Protein AF-A0A2T5C7T9-F1 (afdb_monomer_lite)

Structure (mmCIF, N/CA/C/O backbone):
data_AF-A0A2T5C7T9-F1
#
_entry.id   AF-A0A2T5C7T9-F1
#
loop_
_atom_site.group_PDB
_atom_site.id
_atom_site.type_symbol
_atom_site.label_atom_id
_atom_site.label_alt_id
_atom_site.label_comp_id
_atom_site.label_asym_id
_atom_site.label_entity_id
_atom_site.label_seq_id
_atom_site.pdbx_PDB_ins_code
_atom_site.Cartn_x
_atom_site.Cartn_y
_atom_site.Cartn_z
_atom_site.occupancy
_atom_site.B_iso_or_equiv
_atom_site.auth_seq_id
_atom_site.auth_comp_id
_atom_site.auth_asym_id
_atom_site.auth_atom_id
_atom_site.pdbx_PDB_model_num
ATOM 1 N N . MET A 1 1 ? 21.981 55.635 -30.181 1.00 55.81 1 MET A N 1
ATOM 2 C CA . MET A 1 1 ? 22.473 54.737 -29.112 1.00 55.81 1 MET A CA 1
ATOM 3 C C . MET A 1 1 ? 23.627 53.913 -29.651 1.00 55.81 1 MET A C 1
ATOM 5 O O . MET A 1 1 ? 23.455 53.202 -30.637 1.00 55.81 1 MET A O 1
ATOM 9 N N . SER A 1 2 ? 24.804 54.068 -29.057 1.00 71.62 2 SER A N 1
ATOM 10 C CA . SER A 1 2 ? 26.029 53.376 -29.459 1.00 71.62 2 SER A CA 1
ATOM 11 C C . SER A 1 2 ? 25.912 51.880 -29.158 1.00 71.62 2 SER A C 1
ATOM 13 O O . SER A 1 2 ? 25.463 51.489 -28.082 1.00 71.62 2 SER A O 1
ATOM 15 N N . SER A 1 3 ? 26.304 51.025 -30.098 1.00 79.88 3 SER A N 1
ATOM 16 C CA . SER A 1 3 ? 26.217 49.569 -29.943 1.00 79.88 3 SER A CA 1
ATOM 17 C C . SER A 1 3 ? 27.400 48.895 -30.619 1.00 79.88 3 SER A C 1
ATOM 19 O O . SER A 1 3 ? 27.790 49.328 -31.703 1.00 79.88 3 SER A O 1
ATOM 21 N N . THR A 1 4 ? 27.907 47.812 -30.038 1.00 81.94 4 THR A N 1
ATOM 22 C CA . THR A 1 4 ? 28.945 46.978 -30.655 1.00 81.94 4 THR A CA 1
ATOM 23 C C . THR A 1 4 ? 28.337 45.726 -31.285 1.00 81.94 4 THR A C 1
ATOM 25 O O . THR A 1 4 ? 27.227 45.318 -30.931 1.00 81.94 4 THR A O 1
ATOM 28 N N . ILE A 1 5 ? 29.046 45.102 -32.223 1.00 85.69 5 ILE A N 1
ATOM 29 C CA . ILE A 1 5 ? 28.625 43.839 -32.837 1.00 85.69 5 ILE A CA 1
ATOM 30 C C . ILE A 1 5 ? 29.499 42.712 -32.290 1.00 85.69 5 ILE A C 1
ATOM 32 O O . ILE A 1 5 ? 30.712 42.717 -32.479 1.00 85.69 5 ILE A O 1
ATOM 36 N N . ILE A 1 6 ? 28.869 41.723 -31.654 1.00 82.00 6 ILE A N 1
ATOM 37 C CA . ILE A 1 6 ? 29.531 40.510 -31.166 1.00 82.00 6 ILE A CA 1
ATOM 38 C C . ILE A 1 6 ? 29.085 39.314 -32.005 1.00 82.00 6 ILE A C 1
ATOM 40 O O . ILE A 1 6 ? 27.900 38.972 -32.073 1.00 82.00 6 ILE A O 1
ATOM 44 N N . THR A 1 7 ? 30.049 38.646 -32.632 1.00 78.44 7 THR A N 1
ATOM 45 C CA . THR A 1 7 ? 29.816 37.401 -33.369 1.00 78.44 7 THR A CA 1
ATOM 46 C C . THR A 1 7 ? 29.691 36.234 -32.392 1.00 78.44 7 THR A C 1
ATOM 48 O O . THR A 1 7 ? 30.586 35.983 -31.583 1.00 78.44 7 THR A O 1
ATOM 51 N N . CYS A 1 8 ? 28.582 35.497 -32.458 1.00 77.19 8 CYS A N 1
ATOM 52 C CA . CYS A 1 8 ? 28.388 34.295 -31.657 1.00 77.19 8 CYS A CA 1
ATOM 53 C C . CYS A 1 8 ? 29.411 33.229 -32.067 1.00 77.19 8 CYS A C 1
ATOM 55 O O . CYS A 1 8 ? 29.374 32.736 -33.191 1.00 77.19 8 CYS A O 1
ATOM 57 N N . LYS A 1 9 ? 30.281 32.816 -31.140 1.00 77.19 9 LYS A N 1
ATOM 58 C CA . LYS A 1 9 ? 31.298 31.779 -31.396 1.00 77.19 9 LYS A CA 1
ATOM 59 C C . LYS A 1 9 ? 30.718 30.386 -31.682 1.00 77.19 9 LYS A C 1
ATOM 61 O O . LYS A 1 9 ? 31.457 29.511 -32.107 1.00 77.19 9 LYS A O 1
ATOM 66 N N . PHE A 1 10 ? 29.424 30.173 -31.427 1.00 73.44 10 PHE A N 1
ATOM 67 C CA . PHE A 1 10 ? 28.766 28.880 -31.621 1.00 73.44 10 PHE A CA 1
ATOM 68 C C . PHE A 1 10 ? 28.070 28.754 -32.982 1.00 73.44 10 PHE A C 1
ATOM 70 O O . PHE A 1 10 ? 28.242 27.750 -33.658 1.00 73.44 10 PHE A O 1
ATOM 77 N N . CYS A 1 11 ? 27.292 29.760 -33.398 1.00 75.44 11 CYS A N 1
ATOM 78 C CA . CYS A 1 11 ? 26.531 29.711 -34.655 1.00 75.44 11 CYS A CA 1
ATOM 79 C C . CYS A 1 11 ? 26.942 30.776 -35.684 1.00 75.44 11 CYS A C 1
ATOM 81 O O . CYS A 1 11 ? 26.295 30.910 -36.717 1.00 75.44 11 CYS A O 1
ATOM 83 N N . GLY A 1 12 ? 27.951 31.601 -35.388 1.00 77.44 12 GLY A N 1
ATOM 84 C CA . GLY A 1 12 ? 28.443 32.651 -36.285 1.00 77.44 12 GLY A CA 1
ATOM 85 C C . GLY A 1 12 ? 27.524 33.869 -36.440 1.00 77.44 12 GLY A C 1
ATOM 86 O O . GLY A 1 12 ? 27.902 34.841 -37.088 1.00 77.44 12 GLY A O 1
ATOM 87 N N . THR A 1 13 ? 26.332 33.870 -35.831 1.00 87.38 13 THR A N 1
ATOM 88 C CA . THR A 1 13 ? 25.392 34.998 -35.931 1.00 87.38 13 THR A CA 1
ATOM 89 C C . THR A 1 13 ? 25.978 36.255 -35.283 1.00 87.38 13 THR A C 1
ATOM 91 O O . THR A 1 13 ? 26.428 36.217 -34.135 1.00 87.38 13 THR A O 1
ATOM 94 N N . LYS A 1 14 ? 25.946 37.386 -35.995 1.00 87.69 14 LYS A N 1
ATOM 95 C CA . LYS A 1 14 ? 26.366 38.703 -35.494 1.00 87.69 14 LYS A CA 1
ATOM 96 C C . LYS A 1 14 ? 25.231 39.338 -34.688 1.00 87.69 14 LYS A C 1
ATOM 98 O O . LYS A 1 14 ? 24.149 39.555 -35.220 1.00 87.69 14 LYS A O 1
ATOM 103 N N . ASN A 1 15 ? 25.468 39.633 -33.413 1.00 83.88 15 ASN A N 1
ATOM 104 C CA . ASN A 1 15 ? 24.472 40.219 -32.513 1.00 83.88 15 ASN A CA 1
ATOM 105 C C . ASN A 1 15 ? 24.892 41.646 -32.163 1.00 83.88 15 ASN A C 1
ATOM 107 O O . ASN A 1 15 ? 26.019 41.869 -31.720 1.00 83.88 15 ASN A O 1
ATOM 111 N N . ARG A 1 16 ? 23.991 42.611 -32.352 1.00 86.06 16 ARG A N 1
ATOM 112 C CA . ARG A 1 16 ? 24.218 44.005 -31.965 1.00 86.06 16 ARG A CA 1
ATOM 113 C C . ARG A 1 16 ? 23.840 44.180 -30.495 1.00 86.06 16 ARG A C 1
ATOM 115 O O . ARG A 1 16 ? 22.699 43.919 -30.124 1.00 86.06 16 ARG A O 1
ATOM 122 N N . ILE A 1 17 ? 24.787 44.614 -29.669 1.00 78.75 17 ILE A N 1
ATOM 123 C CA . ILE A 1 17 ? 24.594 44.815 -28.230 1.00 78.75 17 ILE A CA 1
ATOM 124 C C . ILE A 1 17 ? 24.802 46.301 -27.907 1.00 78.75 17 ILE A C 1
ATOM 126 O O . ILE A 1 17 ? 25.848 46.848 -28.270 1.00 78.75 17 ILE A O 1
ATOM 130 N N . PRO A 1 18 ? 23.835 46.968 -27.253 1.00 79.12 18 PRO A N 1
ATOM 131 C CA . PRO A 1 18 ? 24.015 48.325 -26.731 1.00 79.12 18 PRO A CA 1
ATOM 132 C C . PRO A 1 18 ? 25.244 48.419 -25.812 1.00 79.12 18 PRO A C 1
ATOM 134 O O . PRO A 1 18 ? 25.491 47.491 -25.039 1.00 79.12 18 PRO A O 1
ATOM 137 N N . LEU A 1 19 ? 26.035 49.499 -25.902 1.00 73.19 19 LEU A N 1
ATOM 138 C CA . LEU A 1 19 ? 27.283 49.623 -25.124 1.00 73.19 19 LEU A CA 1
ATOM 139 C C . LEU A 1 19 ? 27.044 49.531 -23.603 1.00 73.19 19 LEU A C 1
ATOM 141 O O . LEU A 1 19 ? 27.857 48.943 -22.898 1.00 73.19 19 LEU A O 1
ATOM 145 N N . ASP A 1 20 ? 25.905 50.025 -23.114 1.00 70.38 20 ASP A N 1
ATOM 146 C CA . ASP A 1 20 ? 25.460 49.971 -21.710 1.00 70.38 20 ASP A CA 1
ATOM 147 C C . ASP A 1 20 ? 25.125 48.551 -21.217 1.00 70.38 20 ASP A C 1
ATOM 149 O O . ASP A 1 20 ? 25.023 48.306 -20.014 1.00 70.38 20 ASP A O 1
ATOM 153 N N . ARG A 1 21 ? 24.988 47.589 -22.139 1.00 62.34 21 ARG A N 1
ATOM 154 C CA . ARG A 1 21 ? 24.735 46.173 -21.835 1.00 62.34 21 ARG A CA 1
ATOM 155 C C . ARG A 1 21 ? 25.957 45.278 -22.041 1.00 62.34 21 ARG A C 1
ATOM 157 O O . ARG A 1 21 ? 25.855 44.062 -21.868 1.00 62.34 21 ARG A O 1
ATOM 164 N N . ILE A 1 22 ? 27.116 45.842 -22.385 1.00 57.16 22 ILE A N 1
ATOM 165 C CA . ILE A 1 22 ? 28.372 45.088 -22.485 1.00 57.16 22 ILE A CA 1
ATOM 166 C C . ILE A 1 22 ? 28.791 44.627 -21.083 1.00 57.16 22 ILE A C 1
ATOM 168 O O . ILE A 1 22 ? 28.881 45.420 -20.155 1.00 57.16 22 ILE A O 1
ATOM 172 N N . GLY A 1 23 ? 29.010 43.318 -20.925 1.00 56.03 23 GLY A N 1
ATOM 173 C CA . GLY A 1 23 ? 29.298 42.683 -19.629 1.00 56.03 23 GLY A CA 1
ATOM 174 C C . GLY A 1 23 ? 28.060 42.139 -18.906 1.00 56.03 23 GLY A C 1
ATOM 175 O O . GLY A 1 23 ? 28.195 41.280 -18.037 1.00 56.03 23 GLY A O 1
ATOM 176 N N . GLN A 1 24 ? 26.853 42.539 -19.317 1.00 62.56 24 GLN A N 1
ATOM 177 C CA . GLN A 1 24 ? 25.608 41.915 -18.865 1.00 62.56 24 GLN A CA 1
ATOM 178 C C . GLN A 1 24 ? 25.343 40.613 -19.647 1.00 62.56 24 GLN A C 1
ATOM 180 O O . GLN A 1 24 ? 25.877 40.406 -20.743 1.00 62.56 24 GLN A O 1
ATOM 185 N N . ARG A 1 25 ? 24.522 39.711 -19.081 1.00 65.12 25 ARG A N 1
ATOM 186 C CA . ARG A 1 25 ? 24.194 38.383 -19.650 1.00 65.12 25 ARG A CA 1
ATOM 187 C C . ARG A 1 25 ? 23.403 38.507 -20.961 1.00 65.12 25 ARG A C 1
ATOM 189 O O . ARG A 1 25 ? 22.183 38.354 -20.984 1.00 65.12 25 ARG A O 1
ATOM 196 N N . ALA A 1 26 ? 24.096 38.736 -22.071 1.00 71.69 26 ALA A N 1
ATOM 197 C CA . ALA A 1 26 ? 23.494 38.776 -23.398 1.00 71.69 26 ALA A CA 1
ATOM 198 C C . ALA A 1 26 ? 23.486 37.382 -24.040 1.00 71.69 26 ALA A C 1
ATOM 200 O O . ALA A 1 26 ? 24.480 36.651 -23.988 1.00 71.69 26 ALA A O 1
ATOM 201 N N . LYS A 1 27 ? 22.360 37.017 -24.661 1.00 78.56 27 LYS A N 1
ATOM 202 C CA . LYS A 1 27 ? 22.191 35.784 -25.442 1.00 78.56 27 LYS A CA 1
ATOM 203 C C . LYS A 1 27 ? 22.157 36.105 -26.930 1.00 78.56 27 LYS A C 1
ATOM 205 O O . LYS A 1 27 ? 21.676 37.160 -27.331 1.00 78.56 27 LYS A O 1
ATOM 210 N N . CYS A 1 28 ? 22.627 35.172 -27.745 1.00 79.19 28 CYS A N 1
ATOM 211 C CA . CYS A 1 28 ? 22.470 35.230 -29.185 1.00 79.19 28 CYS A CA 1
ATOM 212 C C . CYS A 1 28 ? 20.985 35.117 -29.543 1.00 79.19 28 CYS A C 1
ATOM 214 O O . CYS A 1 28 ? 20.326 34.170 -29.116 1.00 79.19 28 CYS A O 1
ATOM 216 N N . GLY A 1 29 ? 20.478 36.045 -30.356 1.00 78.12 29 GLY A N 1
ATOM 217 C CA . GLY A 1 29 ? 19.071 36.055 -30.769 1.00 78.12 29 GLY A CA 1
ATOM 218 C C . GLY A 1 29 ? 18.669 34.873 -31.657 1.00 78.12 29 GLY A C 1
ATOM 219 O O . GLY A 1 29 ? 17.491 34.559 -31.741 1.00 78.12 29 GLY A O 1
ATOM 220 N N . SER A 1 30 ? 19.638 34.200 -32.288 1.00 78.06 30 SER A N 1
ATOM 221 C CA . SER A 1 30 ? 19.392 33.047 -33.163 1.00 78.06 30 SER A CA 1
ATOM 222 C C . SER A 1 30 ? 19.424 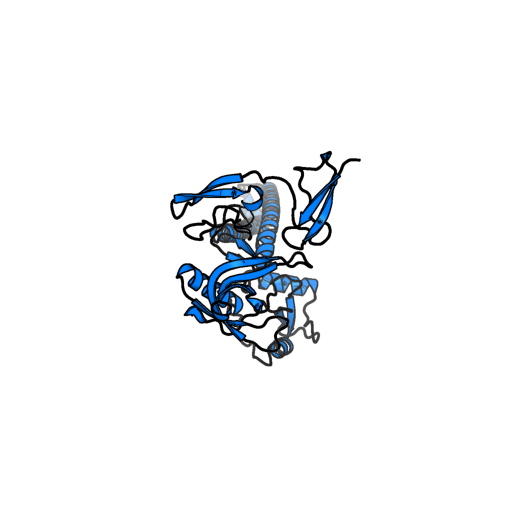31.718 -32.399 1.00 78.06 30 SER A C 1
ATOM 224 O O . SER A 1 30 ? 18.435 30.995 -32.368 1.00 78.06 30 SER A O 1
ATOM 226 N N . CYS A 1 31 ? 20.535 31.396 -31.725 1.00 75.44 31 CYS A N 1
ATOM 227 C CA . CYS A 1 31 ? 20.701 30.092 -31.063 1.00 75.44 31 CYS A CA 1
ATOM 228 C C . CYS A 1 31 ? 20.498 30.118 -29.538 1.00 75.44 31 CYS A C 1
ATOM 230 O O . CYS A 1 31 ? 20.570 29.076 -28.892 1.00 75.44 31 CYS A O 1
ATOM 232 N N . GLY A 1 32 ? 20.311 31.295 -28.936 1.00 71.88 32 GLY A N 1
ATOM 233 C CA . GLY A 1 32 ? 20.131 31.456 -27.489 1.00 71.88 32 GLY A CA 1
ATOM 234 C C . GLY A 1 32 ? 21.408 31.349 -26.641 1.00 71.88 32 GLY A C 1
ATOM 235 O O . GLY A 1 32 ? 21.332 31.522 -25.422 1.00 71.88 32 GLY A O 1
ATOM 236 N N . GLN A 1 33 ? 22.576 31.097 -27.244 1.00 73.88 33 GLN A N 1
ATOM 237 C CA . GLN A 1 33 ? 23.854 30.938 -26.533 1.00 73.88 33 GLN A CA 1
ATOM 238 C C . GLN A 1 33 ? 24.382 32.270 -25.975 1.00 73.88 33 GLN A C 1
ATOM 240 O O . GLN A 1 33 ? 24.283 33.296 -26.640 1.00 73.88 33 GLN A O 1
ATOM 245 N N . PHE A 1 34 ? 24.979 32.271 -24.779 1.00 73.94 34 PHE A N 1
ATOM 246 C CA . PHE A 1 34 ? 25.543 33.488 -24.174 1.00 73.94 34 PHE A CA 1
ATOM 247 C C . PHE A 1 34 ? 26.768 34.019 -24.932 1.00 73.94 34 PHE A C 1
ATOM 249 O O . PHE A 1 34 ? 27.617 33.240 -25.366 1.00 73.94 34 PHE A O 1
ATOM 256 N N . ILE A 1 35 ? 26.851 35.346 -25.075 1.00 75.12 35 ILE A N 1
ATOM 257 C CA . ILE A 1 35 ? 27.873 36.035 -25.883 1.00 75.12 35 ILE A CA 1
ATOM 258 C C . ILE A 1 35 ? 28.664 37.128 -25.127 1.00 75.12 35 ILE A C 1
ATOM 260 O O . ILE A 1 35 ? 29.633 37.630 -25.690 1.00 75.12 35 ILE A O 1
ATOM 264 N N . SER A 1 36 ? 28.330 37.464 -23.868 1.00 65.75 36 SER A N 1
ATOM 265 C CA . SER A 1 36 ? 29.117 38.385 -23.010 1.00 65.75 36 SER A CA 1
ATOM 266 C C . SER A 1 36 ? 28.900 38.183 -21.491 1.00 65.75 36 SER A C 1
ATOM 268 O O . SER A 1 36 ? 27.812 37.765 -21.088 1.00 65.75 36 SER A O 1
ATOM 270 N N . GLY A 1 37 ? 29.922 38.527 -20.677 1.00 57.72 37 GLY A N 1
ATOM 271 C CA . GLY A 1 37 ? 29.955 38.510 -19.193 1.00 57.72 37 GLY A CA 1
ATOM 272 C C . GLY A 1 37 ? 30.736 37.326 -18.576 1.00 57.72 37 GLY A C 1
ATOM 273 O O . GLY A 1 37 ? 30.519 36.186 -18.985 1.00 57.72 37 GLY A O 1
ATOM 274 N N . GLU A 1 38 ? 31.633 37.567 -17.603 1.00 52.09 38 GLU A N 1
ATOM 275 C CA . GLU A 1 38 ? 32.288 36.495 -16.818 1.00 52.09 38 GLU A CA 1
ATOM 276 C C . GLU A 1 38 ? 31.359 35.968 -15.712 1.00 52.09 38 GLU A C 1
ATOM 278 O O . GLU A 1 38 ? 30.688 36.730 -15.018 1.00 52.09 38 GLU A O 1
ATOM 283 N N . MET A 1 39 ? 31.309 34.643 -15.547 1.00 49.75 39 MET A N 1
ATOM 284 C CA . MET A 1 39 ? 30.492 33.990 -14.519 1.00 49.75 39 MET A CA 1
ATOM 285 C C . MET A 1 39 ? 31.261 33.929 -13.191 1.00 49.75 39 MET A C 1
ATOM 287 O O . MET A 1 39 ? 32.373 33.393 -13.180 1.00 49.75 39 MET A O 1
ATOM 291 N N . PRO A 1 40 ? 30.685 34.371 -12.057 1.00 54.03 40 PRO A N 1
ATOM 292 C CA . PRO A 1 40 ? 31.304 34.162 -10.752 1.00 54.03 40 PRO A CA 1
ATOM 293 C C . PRO A 1 40 ? 31.513 32.660 -10.504 1.00 54.03 40 PRO A C 1
ATOM 295 O O . PRO A 1 40 ? 30.647 31.840 -10.814 1.00 54.03 40 PRO A O 1
ATOM 298 N N . SER A 1 41 ? 32.676 32.288 -9.965 1.00 64.06 41 SER A N 1
ATOM 299 C CA . SER A 1 41 ? 33.081 30.892 -9.744 1.00 64.06 41 SER A CA 1
ATOM 300 C C . SER A 1 41 ? 33.623 30.690 -8.334 1.00 64.06 41 SER A C 1
ATOM 302 O O . SER A 1 41 ? 34.307 31.571 -7.822 1.00 64.06 41 SER A O 1
ATOM 304 N N . THR A 1 42 ? 33.394 29.517 -7.747 1.00 68.38 42 THR A N 1
ATOM 305 C CA . THR A 1 42 ? 33.948 29.116 -6.444 1.00 68.38 42 THR A CA 1
ATOM 306 C C . THR A 1 42 ? 34.900 27.927 -6.593 1.00 68.38 42 THR A C 1
ATOM 308 O O . THR A 1 42 ? 34.843 27.208 -7.591 1.00 68.38 42 THR A O 1
ATOM 311 N N . ILE A 1 43 ? 35.791 27.710 -5.625 1.00 76.31 43 ILE A N 1
ATOM 312 C CA . ILE A 1 43 ? 36.693 26.549 -5.600 1.00 76.31 43 ILE A CA 1
ATOM 313 C C . ILE A 1 43 ? 36.127 25.513 -4.629 1.00 76.31 43 ILE A C 1
ATOM 315 O O . ILE A 1 43 ? 35.969 25.792 -3.444 1.00 76.31 43 ILE A O 1
ATOM 319 N N . ILE A 1 44 ? 35.856 24.305 -5.125 1.00 68.31 44 ILE A N 1
ATOM 320 C CA . ILE A 1 44 ? 35.345 23.185 -4.329 1.00 68.31 44 ILE A CA 1
ATOM 321 C C . ILE A 1 44 ? 36.345 22.028 -4.371 1.00 68.31 44 ILE A C 1
ATOM 323 O O . ILE A 1 44 ? 36.752 21.566 -5.440 1.00 68.31 44 ILE A O 1
ATOM 327 N N . THR A 1 45 ? 36.735 21.541 -3.195 1.00 68.38 45 THR A N 1
ATOM 328 C CA . THR A 1 45 ? 37.606 20.370 -3.045 1.00 68.38 45 THR A CA 1
ATOM 329 C C . THR A 1 45 ? 36.801 19.083 -3.233 1.00 68.38 45 THR A C 1
ATOM 331 O O . THR A 1 45 ? 35.774 18.881 -2.584 1.00 68.38 45 THR A O 1
ATOM 334 N N . CYS A 1 46 ? 37.259 18.197 -4.118 1.00 66.25 46 CYS A N 1
ATOM 335 C CA . CYS A 1 46 ? 36.648 16.889 -4.328 1.00 66.25 46 CYS A CA 1
ATOM 336 C C . CYS A 1 46 ? 36.783 16.034 -3.062 1.00 66.25 46 CYS A C 1
ATOM 338 O O . CYS A 1 46 ? 37.897 15.734 -2.639 1.00 66.25 46 CYS A O 1
ATOM 340 N N . LYS A 1 47 ? 35.659 15.587 -2.491 1.00 71.06 47 LYS A N 1
ATOM 341 C CA . LYS A 1 47 ? 35.655 14.741 -1.284 1.00 71.06 47 LYS A CA 1
ATOM 342 C C . LYS A 1 47 ? 36.188 13.320 -1.509 1.00 71.06 47 LYS A C 1
ATOM 344 O O . LYS A 1 47 ? 36.444 12.626 -0.538 1.00 71.06 47 LYS A O 1
ATOM 349 N N . PHE A 1 48 ? 36.341 12.897 -2.763 1.00 62.88 48 PHE A N 1
ATOM 350 C CA . PHE A 1 48 ? 36.790 11.547 -3.112 1.00 62.88 48 PHE A CA 1
ATOM 351 C C . PHE A 1 48 ? 38.293 11.471 -3.397 1.00 62.88 48 PHE A C 1
ATOM 353 O O . PHE A 1 48 ? 38.931 10.506 -3.006 1.00 62.88 48 PHE A O 1
ATOM 360 N N . CYS A 1 49 ? 38.865 12.477 -4.069 1.00 71.75 49 CYS A N 1
ATOM 361 C CA . CYS A 1 49 ? 40.276 12.460 -4.487 1.00 71.75 49 CYS A CA 1
ATOM 362 C C . CYS A 1 49 ? 41.081 13.697 -4.052 1.00 71.75 49 CYS A C 1
ATOM 364 O O . CYS A 1 49 ? 42.236 13.840 -4.435 1.00 71.75 49 CYS A O 1
ATOM 366 N N . GLY A 1 50 ? 40.478 14.641 -3.321 1.00 71.50 50 GLY A N 1
ATOM 367 C CA . GLY A 1 50 ? 41.155 15.840 -2.808 1.00 71.50 50 GLY A CA 1
ATOM 368 C C . GLY A 1 50 ? 41.431 16.947 -3.836 1.00 71.50 50 GLY A C 1
ATOM 369 O O . GLY A 1 50 ? 41.833 18.046 -3.459 1.00 71.50 50 GLY A O 1
ATOM 370 N N . THR A 1 51 ? 41.186 16.722 -5.131 1.00 81.12 51 THR A N 1
ATOM 371 C CA . THR A 1 51 ? 41.440 17.728 -6.177 1.00 81.12 51 THR A CA 1
ATOM 372 C C . THR A 1 51 ? 40.559 18.970 -5.996 1.00 81.12 51 THR A C 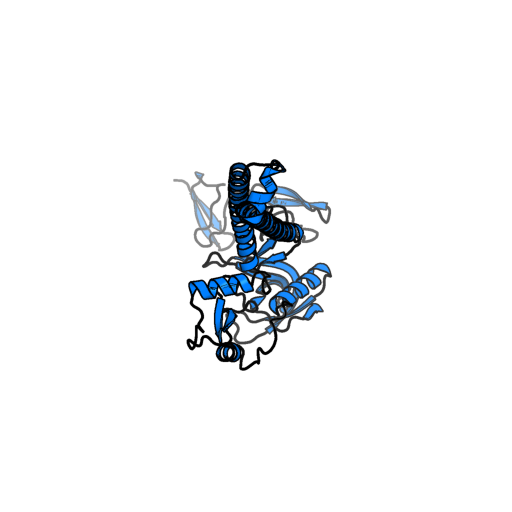1
ATOM 374 O O . THR A 1 51 ? 39.331 18.867 -5.918 1.00 81.12 51 THR A O 1
ATOM 377 N N . LYS A 1 52 ? 41.159 20.164 -5.994 1.00 76.88 52 LYS A N 1
ATOM 378 C CA . LYS A 1 52 ? 40.444 21.452 -5.967 1.00 76.88 52 LYS A CA 1
ATOM 379 C C . LYS A 1 52 ? 39.938 21.806 -7.368 1.00 76.88 52 LYS A C 1
ATOM 381 O O . LYS A 1 52 ? 40.721 21.856 -8.308 1.00 76.88 52 LYS A O 1
ATOM 386 N N . ASN A 1 53 ? 38.638 22.044 -7.518 1.00 72.38 53 ASN A N 1
ATOM 387 C CA . ASN A 1 53 ? 37.999 22.323 -8.806 1.00 72.38 53 ASN A CA 1
ATOM 388 C C . ASN A 1 53 ? 37.313 23.694 -8.768 1.00 72.38 53 ASN A C 1
ATOM 390 O O . ASN A 1 53 ? 36.518 23.961 -7.869 1.00 72.38 53 ASN A O 1
ATOM 394 N N . ARG A 1 54 ? 37.603 24.560 -9.747 1.00 75.44 54 ARG A N 1
ATOM 395 C CA . ARG A 1 54 ? 36.944 25.866 -9.905 1.00 75.44 54 ARG A CA 1
ATOM 396 C C . ARG A 1 54 ? 35.647 25.686 -10.700 1.00 75.44 54 ARG A C 1
ATOM 398 O O . ARG A 1 54 ? 35.686 25.278 -11.857 1.00 75.44 54 ARG A O 1
ATOM 405 N N . ILE A 1 55 ? 34.506 25.976 -10.081 1.00 66.12 55 ILE A N 1
ATOM 406 C CA . ILE A 1 55 ? 33.168 25.717 -10.629 1.00 66.12 55 ILE A CA 1
ATOM 407 C C . ILE A 1 55 ? 32.385 27.038 -10.711 1.00 66.12 55 ILE A C 1
ATOM 409 O O . ILE A 1 55 ? 32.266 27.726 -9.695 1.00 66.12 55 ILE A O 1
ATOM 413 N N . PRO A 1 56 ? 31.839 27.410 -11.887 1.00 63.41 56 PRO A N 1
ATOM 414 C CA . PRO A 1 56 ? 30.910 28.537 -12.017 1.00 63.41 56 PRO A CA 1
ATOM 415 C C . PRO A 1 56 ? 29.696 28.368 -11.093 1.00 63.41 56 PRO A C 1
ATOM 417 O O . PRO A 1 56 ? 29.145 27.269 -11.011 1.00 63.41 56 PRO A O 1
ATOM 420 N N . LEU A 1 57 ? 29.263 29.430 -10.405 1.00 55.34 57 LEU A N 1
ATOM 421 C CA . LEU A 1 57 ? 28.191 29.362 -9.400 1.00 55.34 57 LEU A CA 1
ATOM 422 C C . LEU A 1 57 ? 26.888 28.771 -9.966 1.00 55.34 57 LEU A C 1
ATOM 424 O O . LEU A 1 57 ? 26.202 28.014 -9.282 1.00 55.34 57 LEU A O 1
ATOM 428 N N . ASP A 1 58 ? 26.571 29.042 -11.234 1.00 54.75 58 ASP A N 1
ATOM 429 C CA . ASP A 1 58 ? 25.381 28.514 -11.909 1.00 54.75 58 ASP A CA 1
ATOM 430 C C . ASP A 1 58 ? 25.462 27.009 -12.219 1.00 54.75 58 ASP A C 1
ATOM 432 O O . ASP A 1 58 ? 24.431 26.372 -12.446 1.00 54.75 58 ASP A O 1
ATOM 436 N N . ARG A 1 59 ? 26.665 26.420 -12.186 1.00 53.22 59 ARG A N 1
ATOM 437 C CA . ARG A 1 59 ? 26.914 24.993 -12.437 1.00 53.22 59 ARG A CA 1
ATOM 438 C C . ARG A 1 59 ? 27.040 24.137 -11.187 1.00 53.22 59 ARG A C 1
ATOM 440 O O . ARG A 1 59 ? 27.074 22.915 -11.328 1.00 53.22 59 ARG A O 1
ATOM 447 N N . ILE A 1 60 ? 27.045 24.736 -9.997 1.00 51.84 60 ILE A N 1
ATOM 448 C CA . ILE A 1 60 ? 27.096 23.990 -8.731 1.00 51.84 60 ILE A CA 1
ATOM 449 C C . ILE A 1 60 ? 25.949 22.966 -8.682 1.00 51.84 60 ILE A C 1
ATOM 451 O O . ILE A 1 60 ? 26.182 21.778 -8.512 1.00 51.84 60 ILE A O 1
ATOM 455 N N . ASN A 1 61 ? 24.724 23.374 -9.017 1.00 47.88 61 ASN A N 1
ATOM 456 C CA . ASN A 1 61 ? 23.558 22.478 -9.018 1.00 47.88 61 ASN A CA 1
ATOM 457 C C . ASN A 1 61 ? 23.324 21.745 -10.356 1.00 47.88 61 ASN A C 1
ATOM 459 O O . ASN A 1 61 ? 22.347 21.016 -10.506 1.00 47.88 61 ASN A O 1
ATOM 463 N N . GLN A 1 62 ? 24.212 21.917 -11.343 1.00 51.88 62 GLN A N 1
ATOM 464 C CA . GLN A 1 62 ? 24.085 21.323 -12.683 1.00 51.88 62 GLN A CA 1
ATOM 465 C C . GLN A 1 62 ? 25.028 20.131 -12.895 1.00 51.88 62 GLN A C 1
ATOM 467 O O . GLN A 1 62 ? 25.409 19.831 -14.026 1.00 51.88 62 GLN A O 1
ATOM 472 N N . ARG A 1 63 ? 25.371 19.414 -11.815 1.00 55.56 63 ARG A N 1
ATOM 473 C CA . ARG A 1 63 ? 26.211 18.207 -11.856 1.00 55.56 63 ARG A CA 1
ATOM 474 C C . ARG A 1 63 ? 27.638 18.489 -12.356 1.00 55.56 63 ARG A C 1
ATOM 476 O O . ARG A 1 63 ? 28.114 17.855 -13.300 1.00 55.56 63 ARG A O 1
ATOM 483 N N . ALA A 1 64 ? 28.340 19.427 -11.723 1.00 61.84 64 ALA A N 1
ATOM 484 C CA . ALA A 1 64 ? 29.765 19.642 -11.979 1.00 61.84 64 ALA A CA 1
ATOM 485 C C . ALA A 1 64 ? 30.574 18.373 -11.646 1.00 61.84 64 ALA A C 1
ATOM 487 O O . ALA A 1 64 ? 30.321 17.737 -10.628 1.00 61.84 64 ALA A O 1
ATOM 488 N N . LYS A 1 65 ? 31.527 17.981 -12.499 1.00 66.81 65 LYS A N 1
ATOM 489 C CA . LYS A 1 65 ? 32.396 16.806 -12.301 1.00 66.81 65 LYS A CA 1
ATOM 490 C C . LYS A 1 65 ? 33.804 17.228 -11.915 1.00 66.81 65 LYS A C 1
ATOM 492 O O . LYS A 1 65 ? 34.279 18.277 -12.337 1.00 66.81 65 LYS A O 1
ATOM 497 N N . CYS A 1 66 ? 34.476 16.377 -11.156 1.00 74.25 66 CYS A N 1
ATOM 498 C CA . CYS A 1 66 ? 35.887 16.490 -10.863 1.00 74.25 66 CYS A CA 1
ATOM 499 C C . CYS A 1 66 ? 36.677 16.265 -12.142 1.00 74.25 66 CYS A C 1
ATOM 501 O O . CYS A 1 66 ? 36.534 15.220 -12.773 1.00 74.25 66 CYS A O 1
ATOM 503 N N . GLY A 1 67 ? 37.531 17.222 -12.502 1.00 68.31 67 GLY A N 1
ATOM 504 C CA . GLY A 1 67 ? 38.381 17.105 -13.686 1.00 68.31 67 GLY A CA 1
ATOM 505 C C . GLY A 1 67 ? 39.412 15.977 -13.592 1.00 68.31 67 GLY A C 1
ATOM 506 O O . GLY A 1 67 ? 39.921 15.548 -14.617 1.00 68.31 67 GLY A O 1
ATOM 507 N N . SER A 1 68 ? 39.699 15.483 -12.382 1.00 69.50 68 SER A N 1
ATOM 508 C CA . SER A 1 68 ? 40.661 14.400 -12.157 1.00 69.50 68 SER A CA 1
ATOM 509 C C . SER A 1 68 ? 39.985 13.027 -12.097 1.00 69.50 68 SER A C 1
ATOM 511 O O . SER A 1 68 ? 40.228 12.190 -12.956 1.00 69.50 68 SER A O 1
ATOM 513 N N . CYS A 1 69 ? 39.099 12.790 -11.125 1.00 61.06 69 CYS A N 1
ATOM 514 C CA . CYS A 1 69 ? 38.473 11.471 -10.945 1.00 61.06 69 CYS A CA 1
ATOM 515 C C . CYS A 1 69 ? 37.114 11.310 -11.648 1.00 61.06 69 CYS A C 1
ATOM 517 O O . CYS A 1 69 ? 36.492 10.257 -11.552 1.00 61.06 69 CYS A O 1
ATOM 519 N N . GLY A 1 70 ? 36.593 12.353 -12.302 1.00 56.53 70 GLY A N 1
ATOM 520 C CA . GLY A 1 70 ? 35.299 12.321 -12.998 1.00 56.53 70 GLY A CA 1
ATOM 521 C C . GLY A 1 70 ? 34.060 12.334 -12.090 1.00 56.53 70 GLY A C 1
ATOM 522 O O . GLY A 1 70 ? 32.941 12.478 -12.589 1.00 56.53 70 GLY A O 1
ATOM 523 N N . GLN A 1 71 ? 34.245 12.230 -10.772 1.00 61.12 71 GLN A N 1
ATOM 524 C CA . GLN A 1 71 ? 33.180 12.174 -9.770 1.00 61.12 71 GLN A CA 1
ATOM 525 C C . GLN A 1 71 ? 32.493 13.530 -9.578 1.00 61.12 71 GLN A C 1
ATOM 527 O O . GLN A 1 71 ? 33.138 14.570 -9.654 1.00 61.12 71 GLN A O 1
A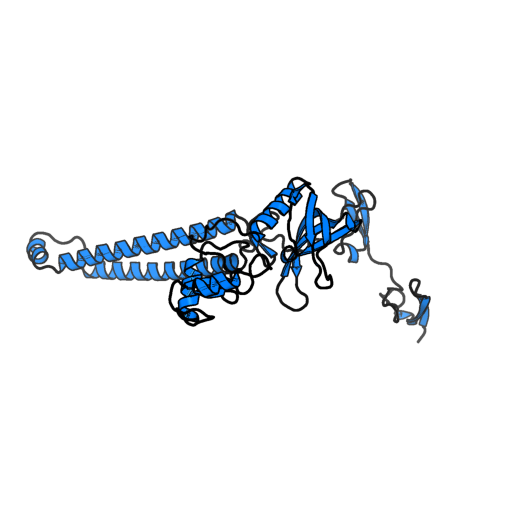TOM 532 N N . PHE A 1 72 ? 31.186 13.557 -9.313 1.00 62.09 72 PHE A N 1
ATOM 533 C CA . PHE A 1 72 ? 30.460 14.821 -9.170 1.00 62.09 72 PHE A CA 1
ATOM 534 C C . PHE A 1 72 ? 30.888 15.620 -7.930 1.00 62.09 72 PHE A C 1
ATOM 536 O O . PHE A 1 72 ? 30.968 15.101 -6.818 1.00 62.09 72 PHE A O 1
ATOM 543 N N . ILE A 1 73 ? 31.125 16.912 -8.137 1.00 60.41 73 ILE A N 1
ATOM 544 C CA . ILE A 1 73 ? 31.489 17.895 -7.126 1.00 60.41 73 ILE A CA 1
ATOM 545 C C . ILE A 1 73 ? 30.231 18.697 -6.800 1.00 60.41 73 ILE A C 1
ATOM 547 O O . ILE A 1 73 ? 29.927 19.688 -7.450 1.00 60.41 73 ILE A O 1
ATOM 551 N N . SER A 1 74 ? 29.499 18.186 -5.809 1.00 48.94 74 SER A N 1
ATOM 552 C CA . SER A 1 74 ? 28.422 18.827 -5.039 1.00 48.94 74 SER A CA 1
ATOM 553 C C . SER A 1 74 ? 27.306 19.532 -5.825 1.00 48.94 74 SER A C 1
ATOM 555 O O . SER A 1 74 ? 27.471 20.671 -6.238 1.00 48.94 74 SER A O 1
ATOM 557 N N . GLY A 1 75 ? 26.124 18.902 -5.888 1.00 36.47 75 GLY A N 1
ATOM 558 C CA . GLY A 1 75 ? 24.875 19.543 -6.318 1.00 36.47 75 GLY A CA 1
ATOM 559 C C . GLY A 1 75 ? 23.693 18.575 -6.428 1.00 36.47 75 GLY A C 1
ATOM 560 O O . GLY A 1 75 ? 23.284 18.246 -7.535 1.00 36.47 75 GLY A O 1
ATOM 561 N N . THR A 1 76 ? 23.208 18.096 -5.275 1.00 32.41 76 THR A N 1
ATOM 562 C CA . THR A 1 76 ? 21.924 17.403 -5.009 1.00 32.41 76 THR A CA 1
ATOM 563 C C . THR A 1 76 ? 21.516 16.227 -5.909 1.00 32.41 76 THR A C 1
ATOM 565 O O . THR A 1 76 ? 21.134 16.379 -7.072 1.00 32.41 76 THR A O 1
ATOM 568 N N . ALA A 1 77 ? 21.482 15.041 -5.297 1.00 34.59 77 ALA A N 1
ATOM 569 C CA . ALA A 1 77 ? 20.626 13.939 -5.705 1.00 34.59 77 ALA A CA 1
ATOM 570 C C . ALA A 1 77 ? 19.184 14.450 -5.876 1.00 34.59 77 ALA A C 1
ATOM 572 O O . ALA A 1 77 ? 18.556 14.956 -4.951 1.00 34.59 77 ALA A O 1
ATOM 573 N N . GLY A 1 78 ? 18.690 14.409 -7.109 1.00 36.94 78 GLY A N 1
ATOM 574 C CA . GLY A 1 78 ? 17.353 14.867 -7.464 1.00 36.94 78 GLY A CA 1
ATOM 575 C C . GLY A 1 78 ? 16.379 13.702 -7.573 1.00 36.94 78 GLY A C 1
ATOM 576 O O . GLY A 1 78 ? 15.957 13.386 -8.681 1.00 36.94 78 GLY A O 1
ATOM 577 N N . SER A 1 79 ? 16.045 13.080 -6.445 1.00 42.88 79 SER A N 1
ATOM 578 C CA . SER A 1 79 ? 14.785 12.363 -6.197 1.00 42.88 79 SER A CA 1
ATOM 579 C C . SER A 1 79 ? 14.656 12.240 -4.681 1.00 42.88 79 SER A C 1
ATOM 581 O O . SER A 1 79 ? 15.502 11.598 -4.084 1.00 42.88 79 SER A O 1
ATOM 583 N N . SER A 1 80 ? 13.688 12.937 -4.077 1.00 51.28 80 SER A N 1
ATOM 584 C CA . SER A 1 80 ? 13.471 13.105 -2.628 1.00 51.28 80 SER A CA 1
ATOM 585 C C . SER A 1 80 ? 14.119 12.041 -1.728 1.00 51.28 80 SER A C 1
ATOM 587 O O . SER A 1 80 ? 13.468 11.065 -1.357 1.00 51.28 80 SER A O 1
ATOM 589 N N . ASP A 1 81 ? 15.354 12.289 -1.291 1.00 65.12 81 ASP A N 1
ATOM 590 C CA . ASP A 1 81 ? 16.012 11.519 -0.233 1.00 65.12 81 ASP A CA 1
ATOM 591 C C . ASP A 1 81 ? 15.373 11.837 1.132 1.00 65.12 81 ASP A C 1
ATOM 593 O O . ASP A 1 81 ? 16.075 11.861 2.127 1.00 65.12 81 ASP A O 1
ATOM 597 N N . LEU A 1 82 ? 14.077 12.161 1.217 1.00 80.12 82 LEU A N 1
ATOM 598 C CA . LEU A 1 82 ? 13.378 12.460 2.467 1.00 80.12 82 LEU A CA 1
ATOM 599 C C . LEU A 1 82 ? 12.285 11.422 2.702 1.00 80.12 82 LEU A C 1
ATOM 601 O O . LEU A 1 82 ? 11.497 11.102 1.808 1.00 80.12 82 LEU A O 1
ATOM 605 N N . CYS A 1 83 ? 12.215 10.924 3.931 1.00 85.25 83 CYS A N 1
ATOM 606 C CA . CYS A 1 83 ? 11.159 10.034 4.374 1.00 85.25 83 CYS A CA 1
ATOM 607 C C . CYS A 1 83 ? 9.817 10.768 4.349 1.00 85.25 83 CYS A C 1
ATOM 609 O O . CYS A 1 83 ? 9.660 11.813 4.976 1.00 85.25 83 CYS A O 1
ATOM 611 N N . SER A 1 84 ? 8.810 10.194 3.694 1.00 85.44 84 SER A N 1
ATOM 612 C CA . SER A 1 84 ? 7.495 10.848 3.573 1.00 85.44 84 SER A CA 1
ATOM 613 C C . SER A 1 84 ? 6.717 10.955 4.886 1.00 85.44 84 SER A C 1
ATOM 615 O O . SER A 1 84 ? 5.740 11.696 4.947 1.00 85.44 84 SER A O 1
ATOM 617 N N . LEU A 1 85 ? 7.143 10.235 5.927 1.00 89.25 85 LEU A N 1
ATOM 618 C CA . LEU A 1 85 ? 6.539 10.294 7.257 1.00 89.25 85 LEU A CA 1
ATOM 619 C C . LEU A 1 85 ? 7.238 11.294 8.181 1.00 89.25 85 LEU A C 1
ATOM 621 O O . LEU A 1 85 ? 6.565 12.132 8.773 1.00 89.25 85 LEU A O 1
ATOM 625 N N . CYS A 1 86 ? 8.566 11.219 8.308 1.00 90.25 86 CYS A N 1
ATOM 626 C CA . CYS A 1 86 ? 9.316 12.036 9.269 1.00 90.25 86 CYS A CA 1
ATOM 627 C C . CYS A 1 86 ? 10.071 13.217 8.644 1.00 90.25 86 CYS A C 1
ATOM 629 O O . CYS A 1 86 ? 10.640 14.018 9.376 1.00 90.25 86 CYS A O 1
ATOM 631 N N . GLN A 1 87 ? 10.110 13.317 7.310 1.00 86.06 87 GLN A N 1
ATOM 632 C CA . GLN A 1 87 ? 10.880 14.313 6.549 1.00 86.06 87 GLN A CA 1
ATOM 633 C C . GLN A 1 87 ? 12.401 14.275 6.789 1.00 86.06 87 GLN A C 1
ATOM 635 O O . GLN A 1 87 ? 13.119 15.148 6.315 1.00 86.0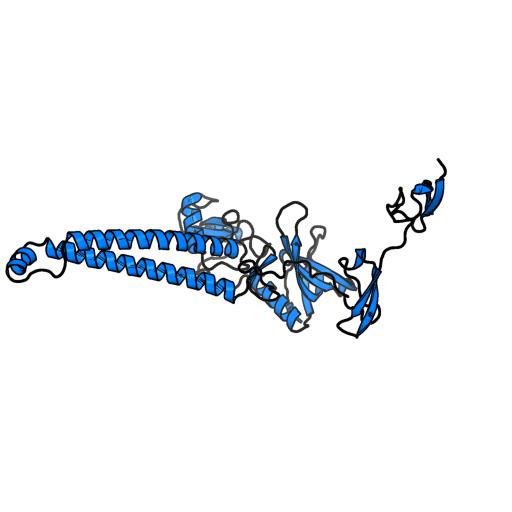6 87 GLN A O 1
ATOM 640 N N . GLY A 1 88 ? 12.914 13.262 7.494 1.00 83.06 88 GLY A N 1
ATOM 641 C CA . GLY A 1 88 ? 14.347 13.031 7.663 1.00 83.06 88 GLY A CA 1
ATOM 642 C C . GLY A 1 88 ? 14.975 12.380 6.431 1.00 83.06 88 GLY A C 1
ATOM 643 O O . GLY A 1 88 ? 14.281 11.732 5.647 1.00 83.06 88 GLY A O 1
ATOM 644 N N . ASN A 1 89 ? 16.295 12.509 6.280 1.00 81.94 89 ASN A N 1
ATOM 645 C CA . ASN A 1 89 ? 17.010 11.927 5.146 1.00 81.94 89 ASN A CA 1
ATOM 646 C C . ASN A 1 89 ? 16.821 10.394 5.075 1.00 81.94 89 ASN A C 1
ATOM 648 O O . ASN A 1 89 ? 17.049 9.669 6.044 1.00 81.94 89 ASN A O 1
ATOM 652 N N . ALA A 1 90 ? 16.422 9.892 3.914 1.00 74.38 90 ALA A N 1
ATOM 653 C CA . ALA A 1 90 ? 16.105 8.508 3.613 1.00 74.38 90 ALA A CA 1
ATOM 654 C C . ALA A 1 90 ? 16.819 8.080 2.326 1.00 74.38 90 ALA A C 1
ATOM 656 O O . ALA A 1 90 ? 16.284 8.194 1.230 1.00 74.38 90 ALA A O 1
ATOM 657 N N . SER A 1 91 ? 18.033 7.550 2.480 1.00 66.19 91 SER A N 1
ATOM 658 C CA . SER A 1 91 ? 18.762 6.858 1.407 1.00 66.19 91 SER A CA 1
ATOM 659 C C . SER A 1 91 ? 18.431 5.360 1.330 1.00 66.19 91 SER A C 1
ATOM 661 O O . SER A 1 91 ? 18.820 4.686 0.378 1.00 66.19 91 SER A O 1
ATOM 663 N N . LYS A 1 92 ? 17.726 4.828 2.340 1.00 68.31 92 LYS A N 1
ATOM 664 C CA . LYS A 1 92 ? 17.276 3.434 2.455 1.00 68.31 92 LYS A CA 1
ATOM 665 C C . LYS A 1 92 ? 15.868 3.385 3.053 1.00 68.31 92 LYS A C 1
ATOM 667 O O . LYS A 1 92 ? 15.522 4.225 3.886 1.00 68.31 92 LYS A O 1
ATOM 672 N N . GLY A 1 93 ? 15.080 2.389 2.651 1.00 81.75 93 GLY A N 1
ATOM 673 C CA . GLY A 1 93 ? 13.749 2.124 3.194 1.00 81.75 93 GLY A CA 1
ATOM 674 C C . GLY A 1 93 ? 12.800 1.483 2.181 1.00 81.75 93 GLY A C 1
ATOM 675 O O . GLY A 1 93 ? 13.211 0.911 1.164 1.00 81.75 93 GLY A O 1
ATOM 676 N N . VAL A 1 94 ? 11.505 1.617 2.445 1.00 79.94 94 VAL A N 1
ATOM 677 C CA . VAL A 1 94 ? 10.430 1.197 1.546 1.00 79.94 94 VAL A CA 1
ATOM 678 C C . VAL A 1 94 ? 10.278 2.246 0.449 1.00 79.94 94 VAL A C 1
ATOM 680 O O . VAL A 1 94 ? 9.976 3.404 0.728 1.00 79.94 94 VAL A O 1
ATOM 683 N N . HIS A 1 95 ? 10.487 1.847 -0.806 1.00 74.94 95 HIS A N 1
ATOM 684 C CA . HIS A 1 95 ? 10.225 2.719 -1.952 1.00 74.94 95 HIS A CA 1
ATOM 685 C C . HIS A 1 95 ? 8.788 2.535 -2.412 1.00 74.94 95 HIS A C 1
ATOM 687 O O . HIS A 1 95 ? 8.289 1.410 -2.471 1.00 74.94 95 HIS A O 1
ATOM 693 N N . LEU A 1 96 ? 8.174 3.643 -2.793 1.00 77.06 96 LEU A N 1
ATOM 694 C CA . LEU A 1 96 ? 6.810 3.717 -3.280 1.00 77.06 96 LEU A CA 1
ATOM 695 C C . LEU A 1 96 ? 6.792 3.900 -4.805 1.00 77.06 96 LEU A C 1
ATOM 697 O O . LEU A 1 96 ? 7.742 4.410 -5.399 1.00 77.06 96 LEU A O 1
ATOM 701 N N . SER A 1 97 ? 5.702 3.504 -5.461 1.00 68.19 97 SER A N 1
ATOM 702 C CA . SER A 1 97 ? 5.536 3.588 -6.919 1.00 68.19 97 SER A CA 1
ATOM 703 C C . SER A 1 97 ? 5.459 5.027 -7.444 1.00 68.19 97 SER A C 1
ATOM 705 O O . SER A 1 97 ? 5.761 5.258 -8.614 1.00 68.19 97 SER A O 1
ATOM 707 N N . ASN A 1 98 ? 5.106 5.986 -6.580 1.00 64.94 98 ASN A N 1
ATOM 708 C CA . ASN A 1 98 ? 5.144 7.430 -6.846 1.00 64.94 98 ASN A CA 1
ATOM 709 C C . ASN A 1 98 ? 6.510 8.075 -6.558 1.00 64.94 98 ASN A C 1
ATOM 711 O O . ASN A 1 98 ? 6.664 9.297 -6.669 1.00 64.94 98 ASN A O 1
ATOM 715 N N . GLY A 1 99 ? 7.489 7.273 -6.157 1.00 63.09 99 GLY A N 1
ATOM 716 C CA . GLY A 1 99 ? 8.858 7.711 -6.004 1.00 63.09 99 GLY A CA 1
ATOM 717 C C . GLY A 1 99 ? 9.278 8.305 -4.688 1.00 63.09 99 GLY A C 1
ATOM 718 O O . GLY A 1 99 ? 10.349 8.895 -4.553 1.00 63.09 99 GLY A O 1
ATOM 719 N N . ARG A 1 100 ? 8.407 8.168 -3.707 1.00 76.50 100 ARG A N 1
ATOM 720 C CA . ARG A 1 100 ? 8.711 8.495 -2.330 1.00 76.50 100 ARG A CA 1
ATOM 721 C C . ARG A 1 100 ? 9.423 7.329 -1.655 1.00 76.50 100 ARG A C 1
ATOM 723 O O . ARG A 1 100 ? 9.248 6.170 -2.034 1.00 76.50 100 ARG A O 1
ATOM 730 N N . ILE A 1 101 ? 10.185 7.647 -0.616 1.00 78.75 101 ILE A N 1
ATOM 731 C CA . ILE A 1 101 ? 10.782 6.663 0.288 1.00 78.75 101 ILE A CA 1
ATOM 732 C C . ILE A 1 101 ? 10.173 6.863 1.676 1.00 78.75 101 ILE A C 1
ATOM 734 O O . ILE A 1 101 ? 9.874 7.987 2.093 1.00 78.75 101 ILE A O 1
ATOM 738 N N . VAL A 1 102 ? 9.961 5.764 2.391 1.00 87.50 102 VAL A N 1
ATOM 739 C CA . VAL A 1 102 ? 9.556 5.744 3.798 1.00 87.50 102 VAL A CA 1
ATOM 740 C C . VAL A 1 102 ? 10.544 4.860 4.551 1.00 87.50 102 VAL A C 1
ATOM 742 O O . VAL A 1 102 ? 10.832 3.749 4.111 1.00 87.50 102 VAL A O 1
ATOM 745 N N . HIS A 1 103 ? 11.085 5.329 5.677 1.00 90.50 103 HIS A N 1
ATOM 746 C CA . HIS A 1 103 ? 11.901 4.461 6.532 1.00 90.50 103 HIS A CA 1
ATOM 747 C C . HIS A 1 103 ? 11.060 3.285 7.035 1.00 90.50 103 HIS A C 1
ATOM 749 O O . HIS A 1 103 ? 9.920 3.479 7.458 1.00 90.50 103 HIS A O 1
ATOM 755 N N . GLU A 1 104 ? 11.641 2.088 7.063 1.00 90.69 104 GLU A N 1
ATOM 756 C CA . GLU A 1 104 ? 10.974 0.888 7.590 1.00 90.69 104 GLU A CA 1
ATOM 757 C C . GLU A 1 104 ? 10.518 1.087 9.042 1.00 90.69 104 GLU A C 1
ATOM 759 O O . GLU A 1 104 ? 9.385 0.759 9.380 1.00 90.69 104 GLU A O 1
ATOM 764 N N . SER A 1 105 ? 11.341 1.738 9.870 1.00 94.31 105 SER A N 1
ATOM 765 C CA . SER A 1 105 ? 11.000 2.075 11.257 1.00 94.31 105 SER A CA 1
ATOM 766 C C . SER A 1 105 ? 9.833 3.058 11.374 1.00 94.31 105 SER A C 1
ATOM 768 O O . SER A 1 105 ? 8.980 2.893 12.242 1.00 94.31 105 SER A O 1
ATOM 770 N N . CYS A 1 106 ? 9.754 4.063 10.495 1.00 95.50 106 CYS A N 1
ATOM 771 C CA . CYS A 1 106 ? 8.646 5.022 10.493 1.00 95.50 106 CYS A CA 1
ATOM 772 C C . CYS A 1 106 ? 7.330 4.345 10.102 1.00 95.50 106 CYS A C 1
ATOM 774 O O . CYS A 1 106 ? 6.297 4.606 10.716 1.00 95.50 106 CYS A O 1
ATOM 776 N N . LEU A 1 107 ? 7.369 3.472 9.091 1.00 94.81 107 LEU A N 1
ATOM 777 C CA . LEU A 1 107 ? 6.208 2.684 8.691 1.00 94.81 107 LEU A CA 1
ATOM 778 C C . LEU A 1 107 ? 5.773 1.739 9.818 1.00 94.81 107 LEU A C 1
ATOM 780 O O . LEU A 1 107 ? 4.594 1.729 10.164 1.00 94.81 107 LEU A O 1
ATOM 784 N N . LYS A 1 108 ? 6.718 1.003 10.414 1.00 94.75 108 LYS A N 1
ATOM 785 C CA . LYS A 1 108 ? 6.443 0.060 11.502 1.00 94.75 108 LYS A CA 1
ATOM 786 C C . LYS A 1 108 ? 5.853 0.763 12.722 1.00 94.75 108 LYS A C 1
ATOM 788 O O . LYS A 1 108 ? 4.812 0.350 13.206 1.00 94.75 108 LYS A O 1
ATOM 793 N N . SER A 1 109 ? 6.419 1.898 13.129 1.00 97.19 109 SER A N 1
ATOM 794 C CA . SER A 1 109 ? 5.870 2.709 14.223 1.00 97.19 109 SER A CA 1
ATOM 795 C C . SER A 1 109 ? 4.426 3.154 13.962 1.00 97.19 109 SER A C 1
ATOM 797 O O . SER A 1 109 ? 3.601 3.155 14.874 1.00 97.19 109 SER A O 1
ATOM 799 N N . LEU A 1 110 ? 4.089 3.502 12.715 1.00 96.31 110 LEU A N 1
ATOM 800 C CA . LEU A 1 110 ? 2.726 3.883 12.351 1.00 96.31 110 LEU A CA 1
ATOM 801 C C . LEU A 1 110 ? 1.759 2.683 12.357 1.00 96.31 110 LEU A C 1
ATOM 803 O O . LEU A 1 110 ? 0.606 2.841 12.758 1.00 96.31 110 LEU A O 1
ATOM 807 N N . GLN A 1 111 ? 2.224 1.502 11.936 1.00 96.81 111 GLN A N 1
ATOM 808 C CA . GLN A 1 111 ? 1.473 0.243 12.015 1.00 96.81 111 GLN A CA 1
ATOM 809 C C . GLN A 1 111 ? 1.227 -0.166 13.473 1.00 96.81 111 GLN A C 1
ATOM 811 O O . GLN A 1 111 ? 0.080 -0.371 13.858 1.00 96.81 111 GLN A O 1
ATOM 816 N N . ASP A 1 112 ? 2.266 -0.161 14.307 1.00 97.38 112 ASP A N 1
ATOM 817 C CA . ASP A 1 112 ? 2.168 -0.501 15.730 1.00 97.38 112 ASP A CA 1
ATOM 818 C C . ASP A 1 112 ? 1.223 0.461 16.457 1.00 97.38 112 ASP A C 1
ATOM 820 O O . ASP A 1 112 ? 0.410 0.054 17.283 1.00 97.38 112 ASP A O 1
ATOM 824 N N . ARG A 1 113 ? 1.246 1.750 16.089 1.00 97.75 113 ARG A N 1
ATOM 825 C CA . ARG A 1 113 ? 0.305 2.734 16.630 1.00 97.75 113 ARG A CA 1
ATOM 826 C C . ARG A 1 113 ? -1.148 2.441 16.243 1.00 97.75 113 ARG A C 1
ATOM 828 O O . ARG A 1 113 ? -2.033 2.704 17.054 1.00 97.75 113 ARG A O 1
ATOM 835 N N . LYS A 1 114 ? -1.419 1.932 15.030 1.00 97.38 114 LYS A N 1
ATOM 836 C CA . LYS A 1 114 ? -2.770 1.481 14.629 1.00 97.38 114 LYS A CA 1
ATOM 837 C C . LYS A 1 114 ? -3.226 0.355 15.561 1.00 97.38 114 LYS A C 1
ATOM 839 O O . LYS A 1 114 ? -4.287 0.482 16.167 1.00 97.38 114 LYS A O 1
ATOM 844 N N . GLU A 1 115 ? -2.407 -0.685 15.696 1.00 97.50 115 GLU A N 1
ATOM 845 C CA . GLU A 1 115 ? -2.713 -1.876 16.500 1.00 97.50 115 GLU A CA 1
ATOM 846 C C . GLU A 1 115 ? -2.908 -1.533 17.985 1.00 97.50 115 GLU A C 1
ATOM 848 O O . GLU A 1 115 ? -3.870 -1.977 18.610 1.00 97.50 115 GLU A O 1
ATOM 853 N N . GLU A 1 116 ? -2.057 -0.664 18.540 1.00 98.31 116 GLU A N 1
ATOM 854 C CA . GLU A 1 116 ? -2.161 -0.188 19.923 1.00 98.31 116 GLU A CA 1
ATOM 855 C C . GLU A 1 116 ? -3.499 0.528 20.178 1.00 98.31 116 GLU A C 1
ATOM 857 O O . GLU A 1 116 ? -4.157 0.293 21.195 1.00 98.31 116 GLU A O 1
ATOM 862 N N . ILE A 1 117 ? -3.918 1.412 19.264 1.00 98.31 117 ILE A N 1
ATOM 863 C CA . ILE A 1 117 ? -5.187 2.137 19.401 1.00 98.31 117 ILE A CA 1
ATOM 864 C C . ILE A 1 117 ? -6.376 1.171 19.270 1.00 98.31 117 ILE A C 1
ATOM 866 O O . ILE A 1 117 ? -7.311 1.263 20.067 1.00 98.31 117 ILE A O 1
ATOM 870 N N . GLU A 1 118 ? -6.339 0.234 18.318 1.00 97.62 118 GLU A N 1
ATOM 871 C CA . GLU A 1 118 ? -7.384 -0.789 18.145 1.00 97.62 118 GLU A CA 1
ATOM 872 C C . GLU A 1 118 ? -7.533 -1.654 19.405 1.00 97.62 118 GLU A C 1
ATOM 874 O O . GLU A 1 118 ? -8.645 -1.822 19.911 1.00 97.62 118 GLU A O 1
ATOM 879 N N . ALA A 1 119 ? -6.419 -2.112 19.982 1.00 98.19 119 ALA A N 1
ATOM 880 C CA . ALA A 1 119 ? -6.421 -2.879 21.225 1.00 98.19 119 ALA A CA 1
ATOM 881 C C . ALA A 1 119 ? -7.013 -2.084 22.404 1.00 98.19 119 ALA A C 1
ATOM 883 O O . ALA A 1 119 ? -7.803 -2.629 23.179 1.00 98.19 119 ALA A O 1
ATOM 884 N N . LYS A 1 120 ? -6.693 -0.785 22.520 1.00 98.62 120 LYS A N 1
ATOM 885 C CA . LYS A 1 120 ? -7.265 0.096 23.557 1.00 98.62 120 LYS A CA 1
ATOM 886 C C . LYS A 1 120 ? -8.774 0.269 23.412 1.00 98.62 120 LYS A C 1
ATOM 888 O O . LYS A 1 120 ? -9.480 0.212 24.417 1.00 98.62 120 LYS A O 1
ATOM 893 N N . ILE A 1 121 ? -9.269 0.456 22.186 1.00 98.38 121 ILE A N 1
ATOM 894 C CA . ILE A 1 121 ? -10.711 0.561 21.913 1.00 98.38 121 ILE A CA 1
ATOM 895 C C . ILE A 1 121 ? -11.417 -0.739 22.311 1.00 98.38 121 ILE A C 1
ATOM 897 O O . ILE A 1 121 ? -12.407 -0.697 23.039 1.00 98.38 121 ILE A O 1
ATOM 901 N N . ILE A 1 122 ? -10.877 -1.894 21.905 1.00 97.94 122 ILE A N 1
ATOM 902 C CA . ILE A 1 122 ? -11.434 -3.208 22.262 1.00 97.94 122 ILE A CA 1
ATOM 903 C C . ILE A 1 122 ? -11.452 -3.399 23.785 1.00 97.94 122 ILE A C 1
ATOM 905 O O . ILE A 1 122 ? -12.456 -3.854 24.333 1.00 97.94 122 ILE A O 1
ATOM 909 N N . GLY A 1 123 ? -10.368 -3.036 24.477 1.00 98.19 123 GLY A N 1
ATOM 910 C CA . GLY A 1 123 ? -10.280 -3.108 25.938 1.00 98.19 123 GLY A CA 1
ATOM 911 C C . GLY A 1 123 ? -11.359 -2.274 26.631 1.00 98.19 123 GLY A C 1
ATOM 912 O O . GLY A 1 123 ? -12.107 -2.804 27.451 1.00 98.19 123 GLY A O 1
ATOM 913 N N . LYS A 1 124 ? -11.511 -1.006 26.234 1.00 98.19 124 LYS A N 1
ATOM 914 C CA . LYS A 1 124 ? -12.548 -0.107 26.768 1.00 98.19 124 LYS A CA 1
ATOM 915 C C . LYS A 1 124 ? -13.968 -0.586 26.456 1.00 98.19 124 LYS A C 1
ATOM 917 O O . LYS A 1 124 ? -14.857 -0.470 27.293 1.00 98.19 124 LYS A O 1
ATOM 922 N N . GLN A 1 125 ? -14.194 -1.186 25.287 1.00 98.00 125 GLN A N 1
ATOM 923 C CA . GLN A 1 125 ? -15.500 -1.760 24.959 1.00 98.00 125 GLN A CA 1
ATOM 924 C C . GLN A 1 125 ? -15.846 -2.954 25.863 1.00 98.00 125 GLN A C 1
ATOM 926 O O . GLN A 1 125 ? -16.995 -3.101 26.277 1.00 98.00 125 GLN A O 1
ATOM 931 N N . ARG A 1 126 ? -14.859 -3.792 26.211 1.00 98.12 126 ARG A N 1
ATOM 932 C CA . ARG A 1 126 ? -15.051 -4.880 27.187 1.00 98.12 126 ARG A CA 1
ATOM 933 C C . ARG A 1 126 ? -15.370 -4.342 28.582 1.00 98.12 126 ARG A C 1
ATOM 935 O O . ARG A 1 126 ? -16.216 -4.917 29.257 1.00 98.12 126 ARG A O 1
ATOM 942 N N . GLU A 1 127 ? -14.734 -3.244 28.985 1.00 97.44 127 GLU A N 1
ATOM 943 C CA . GLU A 1 127 ? -15.007 -2.561 30.255 1.00 97.44 127 GLU A CA 1
ATOM 944 C C . GLU A 1 127 ? -16.451 -2.042 30.318 1.00 97.44 127 GLU A C 1
ATOM 946 O O . GLU A 1 127 ? -17.165 -2.344 31.273 1.00 97.44 127 GLU A O 1
ATOM 951 N N . ILE A 1 128 ? -16.931 -1.376 29.258 1.00 96.50 128 ILE A N 1
ATOM 952 C CA . ILE A 1 128 ? -18.343 -0.969 29.143 1.00 96.50 128 ILE A CA 1
ATOM 953 C C . ILE A 1 128 ? -19.269 -2.177 29.300 1.00 96.50 128 ILE A C 1
ATOM 955 O O . ILE A 1 128 ? -20.202 -2.125 30.099 1.00 96.50 128 ILE A O 1
ATOM 959 N N . ASN A 1 129 ? -19.003 -3.268 28.577 1.00 96.19 129 ASN A N 1
ATOM 960 C CA . ASN A 1 129 ? -19.844 -4.464 28.638 1.00 96.19 129 ASN A CA 1
ATOM 961 C C . ASN A 1 129 ? -19.873 -5.066 30.056 1.00 96.19 129 ASN A C 1
ATOM 963 O O . ASN A 1 129 ? -20.918 -5.534 30.503 1.00 96.19 129 ASN A O 1
ATOM 967 N N . HIS A 1 130 ? -18.750 -5.033 30.782 1.00 95.19 130 HIS A N 1
ATOM 968 C CA . HIS A 1 130 ? -18.681 -5.506 32.165 1.00 95.19 130 HIS A CA 1
ATOM 969 C C . HIS A 1 130 ? -19.535 -4.651 33.110 1.00 95.19 130 HIS A C 1
ATOM 971 O O . HIS A 1 130 ? -20.340 -5.193 33.870 1.00 95.19 130 HIS A O 1
ATOM 977 N N . ILE A 1 131 ? -19.419 -3.321 33.017 1.00 91.94 131 ILE A N 1
ATOM 978 C CA . ILE A 1 131 ? -20.213 -2.393 33.834 1.00 91.94 131 ILE A CA 1
ATOM 979 C C . ILE A 1 131 ? -21.707 -2.537 33.509 1.00 91.94 131 ILE A C 1
ATOM 981 O O . ILE A 1 131 ? -22.543 -2.554 34.410 1.00 91.94 131 ILE A O 1
ATOM 985 N N . GLN A 1 132 ? -22.062 -2.708 32.232 1.00 93.00 132 GLN A N 1
ATOM 986 C CA . GLN A 1 132 ? -23.447 -2.947 31.815 1.00 93.00 132 GLN A CA 1
ATOM 987 C C . GLN A 1 132 ? -24.024 -4.224 32.437 1.00 93.00 132 GLN A C 1
ATOM 989 O O . GLN A 1 132 ? -25.111 -4.183 33.012 1.00 93.00 132 GLN A O 1
ATOM 994 N N . GLN A 1 133 ? -23.276 -5.330 32.414 1.00 90.31 133 GLN A N 1
ATOM 995 C CA . GLN A 1 133 ? -23.686 -6.573 33.077 1.00 90.31 133 GLN A CA 1
ATOM 996 C C . GLN A 1 133 ? -23.844 -6.399 34.594 1.00 90.31 133 GLN A C 1
ATOM 998 O O . GLN A 1 133 ? -24.708 -7.027 35.207 1.00 90.31 133 GLN A O 1
ATOM 1003 N N . GLU A 1 134 ? -23.017 -5.565 35.228 1.00 87.69 134 GLU A N 1
ATOM 1004 C CA . GLU A 1 134 ? -23.161 -5.249 36.649 1.00 87.69 134 GLU A CA 1
ATOM 1005 C C . GLU A 1 134 ? -24.452 -4.469 36.933 1.00 87.69 134 GLU A C 1
ATOM 1007 O O . GLU A 1 134 ? -25.193 -4.816 37.857 1.00 87.69 134 GLU A O 1
ATOM 1012 N N . ILE A 1 135 ? -24.763 -3.461 36.114 1.00 86.38 135 ILE A N 1
ATOM 1013 C CA . ILE A 1 135 ? -26.013 -2.693 36.207 1.00 86.38 135 ILE A CA 1
ATOM 1014 C C . ILE A 1 135 ? -27.226 -3.622 36.043 1.00 86.38 135 ILE A C 1
ATOM 1016 O O . ILE A 1 135 ? -28.158 -3.570 36.849 1.00 86.38 135 ILE A O 1
ATOM 1020 N N . GLU A 1 136 ? -27.206 -4.517 35.053 1.00 86.44 136 GLU A N 1
ATOM 1021 C CA . GLU A 1 136 ? -28.268 -5.508 34.830 1.00 86.44 136 GLU A CA 1
ATOM 1022 C C . GLU A 1 136 ? -28.455 -6.437 36.037 1.00 86.44 136 GLU A C 1
ATOM 1024 O O . GLU A 1 136 ? -29.581 -6.630 36.508 1.00 86.44 136 GLU A O 1
ATOM 1029 N N . LYS A 1 137 ? -27.357 -6.955 36.606 1.00 82.50 137 LYS A N 1
ATOM 1030 C CA . LYS A 1 137 ? -27.398 -7.777 37.828 1.00 82.50 137 LYS A CA 1
ATOM 1031 C C . LYS A 1 137 ? -28.025 -7.022 38.994 1.00 82.50 137 LYS A C 1
ATOM 1033 O O . LYS A 1 137 ? -28.871 -7.590 39.683 1.00 82.50 137 LYS A O 1
ATOM 1038 N N . ARG A 1 138 ? -27.660 -5.752 39.198 1.00 76.44 138 ARG A N 1
ATOM 1039 C CA . ARG A 1 138 ? -28.203 -4.899 40.271 1.00 76.44 138 ARG A CA 1
ATOM 1040 C C . ARG A 1 138 ? -29.698 -4.607 40.095 1.00 76.44 138 ARG A C 1
ATOM 1042 O O . ARG A 1 138 ? -30.416 -4.472 41.083 1.00 76.44 138 ARG A O 1
ATOM 1049 N N . ASN A 1 139 ? -30.180 -4.575 38.854 1.00 71.50 139 ASN A N 1
ATOM 1050 C CA . ASN A 1 139 ? -31.600 -4.409 38.543 1.00 71.50 139 ASN A CA 1
ATOM 1051 C C . ASN A 1 139 ? -32.424 -5.699 38.717 1.00 71.50 139 ASN A C 1
ATOM 1053 O O . ASN A 1 139 ? -33.653 -5.620 38.822 1.00 71.50 139 ASN A O 1
ATOM 1057 N N . SER A 1 140 ? -31.774 -6.867 38.801 1.00 73.81 140 SER A N 1
ATOM 1058 C CA . SER A 1 140 ? -32.443 -8.154 39.016 1.00 73.81 140 SER A CA 1
ATOM 1059 C C . SER A 1 140 ? -33.064 -8.275 40.416 1.00 73.81 140 SER A C 1
ATOM 1061 O O . SER A 1 140 ? -32.525 -7.797 41.418 1.00 73.81 140 SER A O 1
ATOM 1063 N N . ILE A 1 141 ? -34.206 -8.965 40.496 1.00 62.12 141 ILE A N 1
ATOM 1064 C CA . ILE A 1 141 ? -34.980 -9.156 41.737 1.00 62.12 141 ILE A CA 1
ATOM 1065 C C . ILE A 1 141 ? -34.132 -9.840 42.825 1.00 62.12 141 ILE A C 1
ATOM 1067 O O . ILE A 1 141 ? -34.166 -9.431 43.983 1.00 62.12 141 ILE A O 1
ATOM 1071 N N . ALA A 1 142 ? -33.305 -10.822 42.452 1.00 61.50 142 ALA A N 1
ATOM 1072 C CA . ALA A 1 142 ? -32.437 -11.552 43.378 1.00 61.50 142 ALA A CA 1
ATOM 1073 C C . ALA A 1 142 ? -31.373 -10.659 44.048 1.00 61.50 142 ALA A C 1
ATOM 1075 O O . ALA A 1 142 ? -31.038 -10.861 45.216 1.00 61.50 142 ALA A O 1
ATOM 1076 N N . PHE A 1 143 ? -30.854 -9.651 43.339 1.00 61.19 143 PHE A N 1
ATOM 1077 C CA . PHE A 1 143 ? -29.870 -8.722 43.897 1.00 61.19 143 PHE A CA 1
ATOM 1078 C C . PHE A 1 143 ? -30.517 -7.679 44.816 1.00 61.19 143 PHE A C 1
ATOM 1080 O O . PHE A 1 143 ? -29.952 -7.369 45.863 1.00 61.19 143 PHE A O 1
ATOM 1087 N N . LYS A 1 144 ? -31.733 -7.214 44.489 1.00 60.78 144 LYS A N 1
ATOM 1088 C CA . LYS A 1 144 ? -32.518 -6.302 45.345 1.00 60.78 144 LYS A CA 1
ATOM 1089 C C . LYS A 1 144 ? -32.827 -6.903 46.722 1.00 60.78 144 LYS A C 1
ATOM 1091 O O . LYS A 1 144 ? -32.824 -6.182 47.713 1.00 60.78 144 LYS A O 1
ATOM 1096 N N . VAL A 1 145 ? -33.046 -8.220 46.797 1.00 61.31 145 VAL A N 1
ATOM 1097 C CA . VAL A 1 145 ? -33.238 -8.940 48.072 1.00 61.31 145 VAL A CA 1
ATOM 1098 C C . VAL A 1 145 ? -31.926 -9.040 48.864 1.00 61.31 145 VAL A C 1
ATOM 1100 O O . VAL A 1 145 ? -31.920 -8.865 50.079 1.00 61.31 145 VAL A O 1
ATOM 1103 N N . LYS A 1 146 ? -30.794 -9.273 48.187 1.00 60.56 146 LYS A N 1
ATOM 1104 C CA . LYS A 1 146 ? -29.473 -9.430 48.821 1.00 60.56 146 LYS A CA 1
ATOM 1105 C C . LYS A 1 146 ? -28.872 -8.100 49.305 1.00 60.56 146 LYS A C 1
ATOM 1107 O O . LYS A 1 146 ? -28.212 -8.075 50.341 1.00 60.56 146 LYS A O 1
ATOM 1112 N N . SER A 1 147 ? -29.130 -6.988 48.610 1.00 60.41 147 SER A N 1
ATOM 1113 C CA . SER A 1 147 ? -28.620 -5.654 48.975 1.00 60.41 147 SER A CA 1
ATOM 1114 C C . SER A 1 147 ? -29.241 -5.070 50.249 1.00 60.41 147 SER A C 1
ATOM 1116 O O . SER A 1 147 ? -28.705 -4.114 50.800 1.00 60.41 147 SER A O 1
ATOM 1118 N N . LEU A 1 148 ? -30.337 -5.644 50.757 1.00 56.75 148 LEU A N 1
ATOM 1119 C CA . LEU A 1 148 ? -30.886 -5.294 52.074 1.00 56.75 148 LEU A CA 1
ATOM 1120 C C . LEU A 1 148 ? -29.920 -5.642 53.223 1.00 56.75 148 LEU A C 1
ATOM 1122 O O . LEU A 1 148 ? -30.018 -5.063 54.300 1.00 56.75 148 LEU A O 1
ATOM 1126 N N . PHE A 1 149 ? -28.955 -6.535 52.976 1.00 58.16 149 PHE A N 1
ATOM 1127 C CA . PHE A 1 149 ? -27.971 -7.003 53.957 1.00 58.16 149 PHE A CA 1
ATOM 1128 C C . PHE A 1 149 ? -26.537 -6.535 53.650 1.00 58.16 149 PHE A C 1
ATOM 1130 O O . PHE A 1 149 ? -25.599 -6.905 54.356 1.00 58.16 149 PHE A O 1
ATOM 1137 N N . SER A 1 150 ? -26.318 -5.752 52.584 1.00 59.50 150 SER A N 1
ATOM 1138 C CA . SER A 1 150 ? -24.989 -5.256 52.185 1.00 59.50 150 SER A CA 1
ATOM 1139 C C . SER A 1 150 ? -25.110 -3.997 51.318 1.00 59.50 150 SER A C 1
ATOM 1141 O O . SER A 1 150 ? -25.734 -4.045 50.257 1.00 59.50 150 SER A O 1
ATOM 1143 N N . LYS A 1 151 ? -24.489 -2.877 51.719 1.00 57.88 151 LYS A N 1
ATOM 1144 C CA . LYS A 1 151 ? -24.435 -1.666 50.879 1.00 57.88 151 LYS A CA 1
ATOM 1145 C C . LYS A 1 151 ? -23.488 -1.888 49.688 1.00 57.88 151 LYS A C 1
ATOM 1147 O O . LYS A 1 151 ? -22.354 -2.312 49.910 1.00 57.88 151 LYS A O 1
ATOM 1152 N N . PRO A 1 152 ? -23.915 -1.614 48.443 1.00 62.00 152 PRO A N 1
ATOM 1153 C CA . PRO A 1 152 ? -23.025 -1.676 47.289 1.00 62.00 152 PRO A CA 1
ATOM 1154 C C . PRO A 1 152 ? -21.911 -0.623 47.394 1.00 62.00 152 PRO A C 1
ATOM 1156 O O . PRO A 1 152 ? -22.113 0.444 47.967 1.00 62.00 152 PRO A O 1
ATOM 1159 N N . LEU A 1 153 ? -20.743 -0.937 46.825 1.00 61.44 153 LEU A N 1
ATOM 1160 C CA . LEU A 1 153 ? -19.536 -0.097 46.859 1.00 61.44 153 LEU A CA 1
ATOM 1161 C C . LEU A 1 153 ? -19.646 1.199 46.031 1.00 61.44 153 LEU A C 1
ATOM 1163 O O . LEU A 1 153 ? -18.848 2.104 46.234 1.00 61.44 153 LEU A O 1
ATOM 1167 N N . SER A 1 154 ? -20.604 1.277 45.107 1.00 68.19 154 SER A N 1
ATOM 1168 C CA . SER A 1 154 ? -20.825 2.411 44.200 1.00 68.19 154 SER A CA 1
ATOM 1169 C C . SER A 1 154 ? -22.305 2.541 43.852 1.00 68.19 154 SER A C 1
ATOM 1171 O O . SER A 1 154 ? -23.027 1.536 43.824 1.00 68.19 154 SER A O 1
ATOM 1173 N N . GLU A 1 155 ? -22.779 3.748 43.554 1.00 80.62 155 GLU A N 1
ATOM 1174 C CA . GLU A 1 155 ? -24.161 3.968 43.111 1.00 80.62 155 GLU A CA 1
ATOM 1175 C C . GLU A 1 155 ? -24.341 3.631 41.621 1.00 80.62 155 GLU A C 1
ATOM 1177 O O . GLU A 1 155 ? -23.425 3.744 40.810 1.00 80.62 155 GLU A O 1
ATOM 1182 N N . VAL A 1 156 ? -25.555 3.233 41.214 1.00 81.38 156 VAL A N 1
ATOM 1183 C CA . VAL A 1 156 ? -25.855 2.940 39.793 1.00 81.38 156 VAL A CA 1
ATOM 1184 C C . VAL A 1 156 ? -25.594 4.158 38.901 1.00 81.38 156 VAL A C 1
ATOM 1186 O O . VAL A 1 156 ? -25.189 3.998 37.750 1.00 81.38 156 VAL A O 1
ATOM 1189 N N . LYS A 1 157 ? -25.796 5.371 39.425 1.00 85.69 157 LYS A N 1
ATOM 1190 C CA . LYS A 1 157 ? -25.490 6.617 38.720 1.00 85.69 157 LYS A CA 1
ATOM 1191 C C . LYS A 1 157 ? -23.994 6.736 38.400 1.00 85.69 157 LYS A C 1
ATOM 1193 O O . LYS A 1 157 ? -23.653 6.988 37.252 1.00 85.69 157 LYS A O 1
ATOM 1198 N N . GLU A 1 158 ? -23.119 6.436 39.361 1.00 88.19 158 GLU A N 1
ATOM 1199 C CA . GLU A 1 158 ? -21.658 6.475 39.177 1.00 88.19 158 GLU A CA 1
ATOM 1200 C C . GLU A 1 158 ? -21.184 5.489 38.095 1.00 88.19 158 GLU A C 1
ATOM 1202 O O . GLU A 1 158 ? -20.275 5.789 37.318 1.00 88.19 158 GLU A O 1
ATOM 1207 N N . LEU A 1 159 ? -21.833 4.323 37.983 1.00 88.06 159 LEU A N 1
ATOM 1208 C CA . LEU A 1 159 ? -21.559 3.359 36.911 1.00 88.06 159 LEU A CA 1
ATOM 1209 C C . LEU A 1 159 ? -21.963 3.893 35.523 1.00 88.06 159 LEU A C 1
ATOM 1211 O O . LEU A 1 159 ? -21.239 3.685 34.548 1.00 88.06 159 LEU A O 1
ATOM 1215 N N . HIS A 1 160 ? -23.092 4.603 35.418 1.00 90.69 160 HIS A N 1
ATOM 1216 C CA . HIS A 1 160 ? -23.511 5.242 34.162 1.00 90.69 160 HIS A CA 1
ATOM 1217 C C . HIS A 1 160 ? -22.588 6.403 33.773 1.00 90.69 160 HIS A C 1
ATOM 1219 O O . HIS A 1 160 ? -22.240 6.538 32.594 1.00 90.69 160 HIS A O 1
ATOM 1225 N N . ASP A 1 161 ? -22.160 7.204 34.749 1.00 93.25 161 ASP A N 1
ATOM 1226 C CA . ASP A 1 161 ? -21.185 8.278 34.542 1.00 93.25 161 ASP A CA 1
ATOM 1227 C C . ASP A 1 161 ? -19.844 7.693 34.056 1.00 93.25 161 ASP A C 1
ATOM 1229 O O . ASP A 1 161 ? -19.272 8.178 33.077 1.00 93.25 161 ASP A O 1
ATOM 1233 N N . SER A 1 162 ? -19.411 6.564 34.632 1.00 94.75 162 SER A N 1
ATOM 1234 C CA . SER A 1 162 ? -18.215 5.826 34.195 1.00 94.75 162 SER A CA 1
ATOM 1235 C C . SER A 1 162 ? -18.331 5.329 32.750 1.00 94.75 162 SER A C 1
ATOM 1237 O O . SER A 1 162 ? -17.428 5.556 31.946 1.00 94.75 162 SER A O 1
ATOM 1239 N N . ILE A 1 163 ? -19.460 4.711 32.373 1.00 95.69 163 ILE A N 1
ATOM 1240 C CA . ILE A 1 163 ? -19.714 4.298 30.978 1.00 95.69 163 ILE A CA 1
ATOM 1241 C C . ILE A 1 163 ? -19.640 5.503 30.034 1.00 95.69 163 ILE A C 1
ATOM 1243 O O . ILE A 1 163 ? -19.059 5.403 28.952 1.00 95.69 163 ILE A O 1
ATOM 1247 N N . SER A 1 164 ? -20.230 6.633 30.425 1.00 97.25 164 SER A N 1
ATOM 1248 C CA . SER A 1 164 ? -20.250 7.848 29.606 1.00 97.25 164 SER A CA 1
ATOM 1249 C C . SER A 1 164 ? -18.839 8.393 29.382 1.00 97.25 164 SER A C 1
ATOM 1251 O O . SER A 1 164 ? -18.482 8.720 28.248 1.00 97.25 164 SER A O 1
ATOM 1253 N N . GLN A 1 165 ? -18.002 8.393 30.422 1.00 97.69 165 GLN A N 1
ATOM 1254 C CA . GLN A 1 165 ? -16.597 8.775 30.304 1.00 97.69 165 GLN A CA 1
ATOM 1255 C C . GLN A 1 165 ? -15.816 7.815 29.392 1.00 97.69 165 GLN A C 1
ATOM 1257 O O . GLN A 1 165 ? -15.106 8.264 28.493 1.00 97.69 165 GLN A O 1
ATOM 1262 N N . ILE A 1 166 ? -15.989 6.497 29.550 1.00 97.88 166 ILE A N 1
ATOM 1263 C CA . ILE A 1 166 ? -15.303 5.504 28.704 1.00 97.88 166 ILE A CA 1
ATOM 1264 C C . ILE A 1 166 ? -15.726 5.645 27.232 1.00 97.88 166 ILE A C 1
ATOM 1266 O O . ILE A 1 166 ? -14.890 5.515 26.337 1.00 97.88 166 ILE A O 1
ATOM 1270 N N . ARG A 1 167 ? -17.002 5.950 26.956 1.00 98.31 167 ARG A N 1
ATOM 1271 C CA . ARG A 1 167 ? -17.488 6.223 25.591 1.00 98.31 167 ARG A CA 1
ATOM 1272 C C . ARG A 1 167 ? -16.810 7.446 24.973 1.00 98.31 167 ARG A C 1
ATOM 1274 O O . ARG A 1 167 ? -16.380 7.363 23.825 1.00 98.31 167 ARG A O 1
ATOM 1281 N N . SER A 1 168 ? -16.662 8.529 25.738 1.00 98.19 168 SER A N 1
ATOM 1282 C CA . SER A 1 168 ? -15.924 9.726 25.307 1.00 98.19 168 SER A CA 1
ATOM 1283 C C . SER A 1 168 ? -14.463 9.395 24.960 1.00 98.19 168 SER A C 1
ATOM 1285 O O . SER A 1 168 ? -13.955 9.772 23.900 1.00 98.19 168 SER A O 1
ATOM 1287 N N . ASP A 1 169 ? -13.801 8.574 25.782 1.00 98.00 169 ASP A N 1
ATOM 1288 C CA . ASP A 1 169 ? -12.440 8.110 25.493 1.00 98.00 169 ASP A CA 1
ATOM 1289 C C . ASP A 1 169 ? -12.365 7.272 24.202 1.00 98.00 169 ASP A C 1
ATOM 1291 O O . ASP A 1 169 ? -11.426 7.425 23.412 1.00 98.00 169 ASP A O 1
ATOM 1295 N N . ILE A 1 170 ? -13.336 6.376 23.975 1.00 98.19 170 ILE A N 1
ATOM 1296 C CA . ILE A 1 170 ? -13.427 5.563 22.749 1.00 98.19 170 ILE A CA 1
ATOM 1297 C C . ILE A 1 170 ? -13.586 6.460 21.519 1.00 98.19 170 ILE A C 1
ATOM 1299 O O . ILE A 1 170 ? -12.945 6.199 20.498 1.00 98.19 170 ILE A O 1
ATOM 1303 N N . GLU A 1 171 ? -14.391 7.519 21.595 1.00 98.19 171 GLU A N 1
ATOM 1304 C CA . GLU A 1 171 ? -14.565 8.478 20.498 1.00 98.19 171 GLU A CA 1
ATOM 1305 C C . GLU A 1 171 ? -13.246 9.198 20.165 1.00 98.19 171 GLU A C 1
ATOM 1307 O O . GLU A 1 171 ? -12.832 9.271 18.997 1.00 98.19 171 GLU A O 1
ATOM 1312 N N . GLY A 1 172 ? -12.517 9.640 21.196 1.00 98.12 172 GLY A N 1
ATOM 1313 C CA . GLY A 1 172 ? -11.189 10.237 21.046 1.00 98.12 172 GLY A CA 1
ATOM 1314 C C . GLY A 1 172 ? -10.173 9.278 20.411 1.00 98.12 172 GLY A C 1
ATOM 1315 O O . GLY A 1 172 ? -9.443 9.655 19.486 1.00 98.12 172 GLY A O 1
ATOM 1316 N N . LEU A 1 173 ? -10.147 8.018 20.854 1.00 98.38 173 LEU A N 1
ATOM 1317 C CA . LEU A 1 173 ? -9.293 6.974 20.276 1.00 98.38 173 LEU A CA 1
ATOM 1318 C C . LEU A 1 173 ? -9.686 6.645 18.831 1.00 98.38 173 LEU A C 1
ATOM 1320 O O . LEU A 1 173 ? -8.809 6.523 17.978 1.00 98.38 173 LEU A O 1
ATOM 1324 N N . SER A 1 174 ? -10.980 6.567 18.524 1.00 98.00 174 SER A N 1
ATOM 1325 C CA . SER A 1 174 ? -11.494 6.288 17.174 1.00 98.00 174 SER A CA 1
ATOM 1326 C C . SER A 1 174 ? -11.111 7.391 16.185 1.00 98.00 174 SER A C 1
ATOM 1328 O O . SER A 1 174 ? -10.711 7.119 15.047 1.00 98.00 174 SER A O 1
ATOM 1330 N N . SER A 1 175 ? -11.129 8.645 16.639 1.00 97.38 175 SER A N 1
ATOM 1331 C CA . SER A 1 175 ? -10.634 9.789 15.867 1.00 97.38 175 SER A CA 1
ATOM 1332 C C . SER A 1 175 ? -9.130 9.686 15.584 1.00 97.38 175 SER A C 1
ATOM 1334 O O . SER A 1 175 ? -8.687 9.921 14.455 1.00 97.38 175 SER A O 1
ATOM 1336 N N . GLN A 1 176 ? -8.323 9.290 16.578 1.00 97.56 176 GLN A N 1
ATOM 1337 C CA . GLN A 1 176 ? -6.889 9.039 16.377 1.00 97.56 176 GLN A CA 1
ATOM 1338 C C . GLN A 1 176 ? -6.644 7.871 15.416 1.00 97.56 176 GLN A C 1
ATOM 1340 O O . GLN A 1 176 ? -5.810 7.990 14.516 1.00 97.56 176 GLN A O 1
ATOM 1345 N N . LEU A 1 177 ? -7.392 6.774 15.567 1.00 97.06 177 LEU A N 1
ATOM 1346 C CA . LEU A 1 177 ? -7.302 5.604 14.699 1.00 97.06 177 LEU A CA 1
ATOM 1347 C C . LEU A 1 177 ? -7.582 5.980 13.246 1.00 97.06 177 LEU A C 1
ATOM 1349 O O . LEU A 1 177 ? -6.821 5.601 12.360 1.00 97.06 177 LEU A O 1
ATOM 1353 N N . THR A 1 178 ? -8.624 6.777 13.010 1.00 93.75 178 THR A N 1
ATOM 1354 C CA . THR A 1 178 ? -8.994 7.257 11.673 1.00 93.75 178 THR A CA 1
ATOM 1355 C C . THR A 1 178 ? -7.849 8.036 11.027 1.00 93.75 178 THR A C 1
ATOM 1357 O O . THR A 1 178 ? -7.464 7.742 9.896 1.00 93.75 178 THR A O 1
ATOM 1360 N N . ARG A 1 179 ? -7.224 8.969 11.758 1.00 94.88 179 ARG A N 1
ATOM 1361 C CA . ARG A 1 179 ? -6.065 9.739 11.262 1.00 94.88 179 ARG A CA 1
ATOM 1362 C C . ARG A 1 179 ? -4.861 8.842 10.961 1.00 94.88 179 ARG A C 1
ATOM 1364 O O . ARG A 1 179 ? -4.180 9.036 9.955 1.00 94.88 179 ARG A O 1
ATOM 1371 N N . THR A 1 180 ? -4.592 7.858 11.818 1.00 93.56 180 THR A N 1
ATOM 1372 C CA . THR A 1 180 ? -3.511 6.880 11.616 1.00 93.56 180 THR A CA 1
ATOM 1373 C C . THR A 1 180 ? -3.770 6.019 10.379 1.00 93.56 180 THR A C 1
ATOM 1375 O O . THR A 1 180 ? -2.885 5.891 9.530 1.00 93.56 180 THR A O 1
ATOM 1378 N N . LYS A 1 181 ? -4.996 5.500 10.223 1.00 91.25 181 LYS A N 1
ATOM 1379 C CA . LYS A 1 181 ? -5.420 4.727 9.048 1.00 91.25 181 LYS A CA 1
ATOM 1380 C C . LYS A 1 181 ? -5.304 5.546 7.767 1.00 91.25 181 LYS A C 1
ATOM 1382 O O . LYS A 1 181 ? -4.749 5.039 6.805 1.00 91.25 181 LYS A O 1
ATOM 1387 N N . GLN A 1 182 ? -5.712 6.816 7.763 1.00 88.31 182 GLN A N 1
ATOM 1388 C CA . GLN A 1 182 ? -5.558 7.705 6.600 1.00 88.31 182 GLN A CA 1
ATOM 1389 C C . GLN A 1 182 ? -4.091 7.874 6.175 1.00 88.31 182 GLN A C 1
ATOM 1391 O O . GLN A 1 182 ? -3.779 7.814 4.985 1.00 88.31 182 GLN A O 1
ATOM 1396 N N . LYS A 1 183 ? -3.168 8.034 7.134 1.00 89.31 183 LYS A N 1
ATOM 1397 C CA . LYS A 1 183 ? -1.728 8.099 6.832 1.00 89.31 183 LYS A CA 1
ATOM 1398 C C . LYS A 1 183 ? -1.218 6.790 6.223 1.00 89.31 183 LYS A C 1
ATOM 1400 O O . LYS A 1 183 ? -0.545 6.843 5.196 1.00 89.31 183 LYS A O 1
ATOM 1405 N N . LEU A 1 184 ? -1.560 5.640 6.814 1.00 93.31 184 LEU A N 1
ATOM 1406 C CA . LEU A 1 184 ? -1.197 4.323 6.270 1.00 93.31 184 LEU A CA 1
ATOM 1407 C C . LEU A 1 184 ? -1.767 4.125 4.863 1.00 93.31 184 LEU A C 1
ATOM 1409 O O . LEU A 1 184 ? -1.022 3.774 3.953 1.00 93.31 184 LEU A O 1
ATOM 1413 N N . PHE A 1 185 ? -3.045 4.446 4.669 1.00 86.69 185 PHE A N 1
ATOM 1414 C CA . PHE A 1 185 ? -3.745 4.327 3.393 1.00 86.69 185 PHE A CA 1
ATOM 1415 C C . PHE A 1 185 ? -3.019 5.088 2.277 1.00 86.69 185 PHE A C 1
ATOM 1417 O O . PHE A 1 185 ? -2.716 4.511 1.236 1.00 86.69 185 PHE A O 1
ATOM 1424 N N . SER A 1 186 ? -2.623 6.341 2.543 1.00 86.25 186 SER A N 1
ATOM 1425 C CA . SER A 1 186 ? -1.890 7.181 1.580 1.00 86.25 186 SER A CA 1
ATOM 1426 C C . SER A 1 186 ? -0.498 6.652 1.204 1.00 86.25 186 SER A C 1
ATOM 1428 O O . SER A 1 186 ? 0.044 6.997 0.154 1.00 86.25 186 SER A O 1
ATOM 1430 N N . ILE A 1 187 ? 0.110 5.831 2.064 1.00 87.88 187 ILE A N 1
ATOM 1431 C CA . ILE A 1 187 ? 1.388 5.165 1.788 1.00 87.88 187 ILE A CA 1
ATOM 1432 C C . ILE A 1 187 ? 1.138 3.893 0.978 1.00 87.88 187 ILE A C 1
ATOM 1434 O O . ILE A 1 187 ? 1.806 3.652 -0.030 1.00 87.88 187 ILE A O 1
ATOM 1438 N N . TYR A 1 188 ? 0.161 3.099 1.411 1.00 89.69 188 TYR A N 1
ATOM 1439 C CA . TYR A 1 188 ? -0.230 1.832 0.804 1.00 89.69 188 TYR A CA 1
ATOM 1440 C C . TYR A 1 188 ? -0.781 1.981 -0.615 1.00 89.69 188 TYR A C 1
ATOM 1442 O O . TYR A 1 188 ? -0.537 1.101 -1.445 1.00 89.69 188 TYR A O 1
ATOM 1450 N N . ASP A 1 189 ? -1.383 3.129 -0.940 1.00 84.44 189 ASP A N 1
ATOM 1451 C CA . ASP A 1 189 ? -1.751 3.523 -2.307 1.00 84.44 189 ASP A CA 1
ATOM 1452 C C . ASP A 1 189 ? -0.596 3.336 -3.296 1.00 84.44 189 ASP A C 1
ATOM 1454 O O . ASP A 1 189 ? -0.799 2.945 -4.443 1.00 84.44 189 ASP A O 1
ATOM 1458 N N . PHE A 1 190 ? 0.639 3.532 -2.838 1.00 82.50 190 PHE A N 1
ATOM 1459 C CA . PHE A 1 190 ? 1.830 3.465 -3.675 1.00 82.50 190 PHE A CA 1
ATOM 1460 C C . PHE A 1 190 ? 2.758 2.305 -3.312 1.00 82.50 190 PHE A C 1
ATOM 1462 O O . PHE A 1 190 ? 3.916 2.287 -3.730 1.00 82.50 190 PHE A O 1
ATOM 1469 N N . PHE A 1 191 ? 2.282 1.316 -2.555 1.00 81.56 191 PHE A N 1
ATOM 1470 C CA . PHE A 1 191 ? 3.048 0.093 -2.334 1.00 81.56 191 PHE A CA 1
ATOM 1471 C C . PHE A 1 191 ? 3.325 -0.647 -3.647 1.00 81.56 191 PHE A C 1
ATOM 1473 O O . PHE A 1 191 ? 2.528 -0.658 -4.581 1.00 81.56 191 PHE A O 1
ATOM 1480 N N . LEU A 1 192 ? 4.502 -1.271 -3.718 1.00 73.19 192 LEU A N 1
ATOM 1481 C CA . LEU A 1 192 ? 4.936 -2.043 -4.888 1.00 73.19 192 LEU A CA 1
ATOM 1482 C C . LEU A 1 192 ? 4.342 -3.460 -4.922 1.00 73.19 192 LEU A C 1
ATOM 1484 O O . LEU A 1 192 ? 4.464 -4.176 -5.922 1.00 73.19 192 LEU A O 1
ATOM 1488 N N . SER A 1 193 ? 3.716 -3.859 -3.821 1.00 76.56 193 SER A N 1
ATOM 1489 C CA . SER A 1 193 ? 3.001 -5.111 -3.614 1.00 76.56 193 SER A CA 1
ATOM 1490 C C . SER A 1 193 ? 1.552 -4.840 -3.212 1.00 76.56 193 SER A C 1
ATOM 1492 O O . SER A 1 193 ? 1.148 -3.685 -3.054 1.00 76.56 193 SER A O 1
ATOM 1494 N N . TYR A 1 194 ? 0.793 -5.918 -3.014 1.00 75.88 194 TYR A N 1
ATOM 1495 C CA . TYR A 1 194 ? -0.480 -5.848 -2.309 1.00 75.88 194 TYR A CA 1
ATOM 1496 C C . TYR A 1 194 ? -0.232 -5.320 -0.890 1.00 75.88 194 TYR A C 1
ATOM 1498 O O . TYR A 1 194 ? 0.672 -5.821 -0.208 1.00 75.88 194 TYR A O 1
ATOM 1506 N N . PRO A 1 195 ? -0.948 -4.270 -0.469 1.00 85.69 195 PRO A N 1
ATOM 1507 C CA . PRO A 1 195 ? -0.767 -3.695 0.848 1.00 85.69 195 PRO A CA 1
ATOM 1508 C C . PRO A 1 195 ? -1.470 -4.538 1.927 1.00 85.69 195 PRO A C 1
ATOM 1510 O O . PRO A 1 195 ? -2.380 -5.305 1.609 1.00 85.69 195 PRO A O 1
ATOM 1513 N N . PRO A 1 196 ? -1.088 -4.388 3.208 1.00 85.12 196 PRO A N 1
ATOM 1514 C CA . PRO A 1 196 ? -1.748 -5.084 4.315 1.00 85.12 196 PRO A CA 1
ATOM 1515 C C . PRO A 1 196 ? -3.222 -4.705 4.522 1.00 85.12 196 PRO A C 1
ATOM 1517 O O . PRO A 1 196 ? -3.916 -5.415 5.233 1.00 85.12 196 PRO A O 1
ATOM 1520 N N . ASP A 1 197 ? -3.693 -3.596 3.938 1.00 88.31 197 ASP A N 1
ATOM 1521 C CA . ASP A 1 197 ? -5.067 -3.087 4.071 1.00 88.31 197 ASP A CA 1
ATOM 1522 C C . ASP A 1 197 ? -5.998 -3.524 2.921 1.00 88.31 197 ASP A C 1
ATOM 1524 O O . ASP A 1 197 ? -6.938 -2.814 2.547 1.00 88.31 197 ASP A O 1
ATOM 1528 N N . TRP A 1 198 ? -5.694 -4.656 2.278 1.00 86.12 198 TRP A N 1
ATOM 1529 C CA . TRP A 1 198 ? -6.403 -5.097 1.074 1.00 86.12 198 TRP A CA 1
ATOM 1530 C C . TRP A 1 198 ? -7.888 -5.384 1.328 1.00 86.12 198 TRP A C 1
ATOM 1532 O O . TRP A 1 198 ? -8.735 -5.025 0.506 1.00 86.12 198 TRP A O 1
ATOM 1542 N N . ASP A 1 199 ? -8.216 -5.944 2.492 1.00 85.25 199 ASP A N 1
ATOM 1543 C CA . ASP A 1 199 ? -9.599 -6.207 2.894 1.00 85.25 199 ASP A CA 1
ATOM 1544 C C . ASP A 1 199 ? -10.366 -4.914 3.183 1.00 85.25 199 ASP A C 1
ATOM 1546 O O . ASP A 1 199 ? -11.518 -4.771 2.761 1.00 85.25 199 ASP A O 1
ATOM 1550 N N . GLU A 1 200 ? -9.732 -3.921 3.817 1.00 87.25 200 GLU A N 1
ATOM 1551 C CA . GLU A 1 200 ? -10.338 -2.599 3.989 1.00 87.25 200 GLU A CA 1
ATOM 1552 C C . GLU A 1 200 ? -10.609 -1.930 2.632 1.00 87.25 200 GLU A C 1
ATOM 1554 O O . GLU A 1 200 ? -11.689 -1.370 2.424 1.00 87.25 200 GLU A O 1
ATOM 1559 N N . ARG A 1 201 ? -9.679 -2.037 1.670 1.00 90.06 201 ARG A N 1
ATOM 1560 C CA . ARG A 1 201 ? -9.884 -1.538 0.296 1.00 90.06 201 ARG A CA 1
ATOM 1561 C C . ARG A 1 201 ? -11.041 -2.247 -0.398 1.00 90.06 201 ARG A C 1
ATOM 1563 O O . ARG A 1 201 ? -11.858 -1.583 -1.036 1.00 90.06 201 ARG A O 1
ATOM 1570 N N . ARG A 1 202 ? -11.157 -3.569 -0.238 1.00 87.62 202 ARG A N 1
ATOM 1571 C CA . ARG A 1 202 ? -12.304 -4.341 -0.739 1.00 87.62 202 ARG A CA 1
ATOM 1572 C C . ARG A 1 202 ? -13.615 -3.834 -0.139 1.00 87.62 202 ARG A C 1
ATOM 1574 O O . ARG A 1 202 ? -14.567 -3.614 -0.883 1.00 87.62 202 ARG A O 1
ATOM 1581 N N . GLY A 1 203 ? -13.662 -3.619 1.176 1.00 86.88 203 GLY A N 1
ATOM 1582 C CA . GLY A 1 203 ? -14.834 -3.068 1.860 1.00 86.88 203 GLY A CA 1
ATOM 1583 C C . GLY A 1 203 ? -15.253 -1.707 1.297 1.00 86.88 203 GLY A C 1
ATOM 1584 O O . GLY A 1 203 ? -16.429 -1.504 0.995 1.00 86.88 203 GLY A O 1
ATOM 1585 N N . LEU A 1 204 ? -14.284 -0.814 1.063 1.00 89.44 204 LEU A N 1
ATOM 1586 C CA . LEU A 1 204 ? -14.523 0.500 0.456 1.00 89.44 204 LEU A CA 1
ATOM 1587 C C . LEU A 1 204 ? -15.039 0.397 -0.985 1.00 89.44 204 LEU A C 1
ATOM 1589 O O . LEU A 1 204 ? -15.939 1.145 -1.369 1.00 89.44 204 LEU A O 1
ATOM 1593 N N . LEU A 1 205 ? -14.511 -0.531 -1.790 1.00 89.69 205 LEU A N 1
ATOM 1594 C CA . LEU A 1 205 ? -15.024 -0.785 -3.141 1.00 89.69 205 LEU A CA 1
ATOM 1595 C C . LEU A 1 205 ? -16.472 -1.267 -3.096 1.00 89.69 205 LEU A C 1
ATOM 1597 O O . LEU A 1 205 ? -17.308 -0.716 -3.803 1.00 89.69 205 LEU A O 1
ATOM 1601 N N . VAL A 1 206 ? -16.795 -2.219 -2.219 1.00 90.38 206 VAL A N 1
ATOM 1602 C CA . VAL A 1 206 ? -18.169 -2.713 -2.059 1.00 90.38 206 VAL A CA 1
ATOM 1603 C C . VAL A 1 206 ? -19.117 -1.585 -1.648 1.00 90.38 206 VAL A C 1
ATOM 1605 O O . VAL A 1 206 ? -20.190 -1.452 -2.235 1.00 90.38 206 VAL A O 1
ATOM 1608 N N . SER A 1 207 ? -18.726 -0.730 -0.696 1.00 88.31 207 SER A N 1
ATOM 1609 C CA . SER A 1 207 ? -19.582 0.376 -0.249 1.00 88.31 207 SER A CA 1
ATOM 1610 C C . SER A 1 207 ? -19.750 1.483 -1.294 1.00 88.31 207 SER A C 1
ATOM 1612 O O . SER A 1 207 ? -20.768 2.165 -1.291 1.00 88.31 207 SER A O 1
ATOM 1614 N N . THR A 1 208 ? -18.758 1.696 -2.168 1.00 86.69 208 THR A N 1
ATOM 1615 C CA . THR A 1 208 ? -18.759 2.815 -3.135 1.00 86.69 208 THR A CA 1
ATOM 1616 C C . THR A 1 208 ? -19.213 2.427 -4.540 1.00 86.69 208 THR A C 1
ATOM 1618 O O . THR A 1 208 ? -19.795 3.254 -5.238 1.00 86.69 208 THR A O 1
ATOM 1621 N N . LYS A 1 209 ? -18.937 1.196 -4.975 1.00 85.38 209 LYS A N 1
ATOM 1622 C CA . LYS A 1 209 ? -19.245 0.667 -6.314 1.00 85.38 209 LYS A CA 1
ATOM 1623 C C . LYS A 1 209 ? -20.364 -0.372 -6.297 1.00 85.38 209 LYS A C 1
ATOM 1625 O O . LYS A 1 209 ? -20.903 -0.685 -7.349 1.00 85.38 209 LYS A O 1
ATOM 1630 N N . GLY A 1 210 ? -20.747 -0.861 -5.118 1.00 89.25 210 GLY A N 1
ATOM 1631 C CA . GLY A 1 210 ? -21.717 -1.935 -4.951 1.00 89.25 210 GLY A CA 1
ATOM 1632 C C . GLY A 1 210 ? -21.063 -3.318 -4.955 1.00 89.25 210 GLY A C 1
ATOM 1633 O O . GLY A 1 210 ? -19.944 -3.512 -5.424 1.00 89.25 210 GLY A O 1
ATOM 1634 N N . ASN A 1 211 ? -21.777 -4.304 -4.411 1.00 93.94 211 ASN A N 1
ATOM 1635 C CA . ASN A 1 211 ? -21.305 -5.687 -4.300 1.00 93.94 211 ASN A CA 1
ATOM 1636 C C . ASN A 1 211 ? -21.577 -6.495 -5.584 1.00 93.94 211 ASN A C 1
ATOM 1638 O O . ASN A 1 211 ? -22.253 -7.522 -5.542 1.00 93.94 211 ASN A O 1
ATOM 1642 N N . HIS A 1 212 ? -21.106 -6.006 -6.730 1.00 94.44 212 HIS A N 1
ATOM 1643 C CA . HIS A 1 212 ? -21.272 -6.666 -8.026 1.00 94.44 212 HIS A CA 1
ATOM 1644 C C . HIS A 1 212 ? -20.026 -6.504 -8.900 1.00 94.44 212 HIS A C 1
ATOM 1646 O O . HIS A 1 212 ? -19.199 -5.620 -8.690 1.00 94.44 212 HIS A O 1
ATOM 1652 N N . CYS A 1 213 ? -19.885 -7.389 -9.881 1.00 94.25 213 CYS A N 1
ATOM 1653 C CA . CYS A 1 213 ? -18.797 -7.366 -10.840 1.00 94.25 213 CYS A CA 1
ATOM 1654 C C . CYS A 1 213 ? -18.954 -6.172 -11.784 1.00 94.25 213 CYS A C 1
ATOM 1656 O O . CYS A 1 213 ? -19.996 -6.030 -12.422 1.00 94.25 213 CYS A O 1
ATOM 1658 N N . SER A 1 214 ? -17.895 -5.380 -11.941 1.00 92.81 214 SER A N 1
ATOM 1659 C CA . SER A 1 214 ? -17.863 -4.223 -12.842 1.00 92.81 214 SER A CA 1
ATOM 1660 C C . SER A 1 214 ? -18.063 -4.584 -14.318 1.00 92.81 214 SER A C 1
ATOM 1662 O O . SER A 1 214 ? -18.485 -3.732 -15.091 1.00 92.81 214 SER A O 1
ATOM 1664 N N . ASN A 1 215 ? -17.755 -5.825 -14.717 1.00 92.75 215 ASN A N 1
ATOM 1665 C CA . ASN A 1 215 ? -17.869 -6.277 -16.105 1.00 92.75 215 ASN A CA 1
ATOM 1666 C C . ASN A 1 215 ? -19.246 -6.893 -16.412 1.00 92.75 215 ASN A C 1
ATOM 1668 O O . ASN A 1 215 ? -19.913 -6.485 -17.354 1.00 92.75 215 ASN A O 1
ATOM 1672 N N . CYS A 1 216 ? -19.690 -7.870 -15.611 1.00 94.62 216 CYS A N 1
ATOM 1673 C CA . CYS A 1 216 ? -20.903 -8.648 -15.905 1.00 94.62 216 CYS A CA 1
ATOM 1674 C C . CYS A 1 216 ? -22.058 -8.458 -14.907 1.00 94.62 216 CYS A C 1
ATOM 1676 O O . CYS A 1 216 ? -23.127 -9.029 -15.104 1.00 94.62 216 CYS A O 1
ATOM 1678 N N . GLY A 1 217 ? -21.859 -7.720 -13.810 1.00 94.75 217 GLY A N 1
ATOM 1679 C CA . GLY A 1 217 ? -22.878 -7.502 -12.776 1.00 94.75 217 GLY A CA 1
ATOM 1680 C C . GLY A 1 217 ? -23.089 -8.659 -11.788 1.00 94.75 217 GLY A C 1
ATOM 1681 O O . GLY A 1 217 ? -23.868 -8.517 -10.849 1.00 94.75 217 GLY A O 1
ATOM 1682 N N . SER A 1 218 ? -22.393 -9.792 -11.934 1.00 94.75 218 SER A N 1
ATOM 1683 C CA . SER A 1 218 ? -22.483 -10.914 -10.983 1.00 94.75 218 SER A CA 1
ATOM 1684 C C . SER A 1 218 ? -22.048 -10.505 -9.572 1.00 94.75 218 SER A C 1
ATOM 1686 O O . SER A 1 218 ? -21.029 -9.844 -9.419 1.00 94.75 218 SER A O 1
ATOM 1688 N N . ALA A 1 219 ? -22.766 -10.942 -8.535 1.00 91.38 219 ALA A N 1
ATOM 1689 C CA . ALA A 1 219 ? -22.382 -10.747 -7.130 1.00 91.38 219 ALA A CA 1
ATOM 1690 C C . ALA A 1 219 ? -21.560 -11.919 -6.548 1.00 91.38 219 ALA A C 1
ATOM 1692 O O . ALA A 1 219 ? -21.196 -11.910 -5.372 1.00 91.38 219 ALA A O 1
ATOM 1693 N N . SER A 1 220 ? -21.285 -12.950 -7.352 1.00 85.00 220 SER A N 1
ATOM 1694 C CA . SER A 1 220 ? -20.615 -14.171 -6.899 1.00 85.00 220 SER A CA 1
ATOM 1695 C C . SER A 1 220 ? -19.091 -14.038 -6.929 1.00 85.00 220 SER A C 1
ATOM 1697 O O . SER A 1 220 ? -18.534 -13.545 -7.912 1.00 85.00 220 SER A O 1
ATOM 1699 N N . ARG A 1 221 ? -18.429 -14.511 -5.860 1.00 82.69 221 ARG A N 1
ATOM 1700 C CA . ARG A 1 221 ? -16.960 -14.645 -5.724 1.00 82.69 221 ARG A CA 1
ATOM 1701 C C . ARG A 1 221 ? -16.191 -13.437 -6.282 1.00 82.69 221 ARG A C 1
ATOM 1703 O O . ARG A 1 221 ? -15.401 -13.551 -7.215 1.00 82.69 221 ARG A O 1
ATOM 1710 N N . LEU A 1 222 ? -16.475 -12.261 -5.719 1.00 86.75 222 LEU A N 1
ATOM 1711 C CA . LEU A 1 222 ? -15.869 -10.998 -6.142 1.00 86.75 222 LEU A CA 1
ATOM 1712 C C . LEU A 1 222 ? -14.448 -10.831 -5.608 1.00 86.75 222 LEU A C 1
ATOM 1714 O O . LEU A 1 222 ? -14.222 -10.833 -4.392 1.00 86.75 222 LEU A O 1
ATOM 1718 N N . HIS A 1 223 ? -13.524 -10.607 -6.534 1.00 81.50 223 HIS A N 1
ATOM 1719 C CA . HIS A 1 223 ? -12.111 -10.347 -6.308 1.00 81.50 223 HIS A CA 1
ATOM 1720 C C . HIS A 1 223 ? -11.799 -8.880 -6.619 1.00 81.50 223 HIS A C 1
ATOM 1722 O O . HIS A 1 223 ? -12.378 -8.291 -7.532 1.00 81.50 223 HIS A O 1
ATOM 1728 N N . VAL A 1 224 ? -10.872 -8.290 -5.864 1.00 84.88 224 VAL A N 1
ATOM 1729 C CA . VAL A 1 224 ? -10.341 -6.961 -6.182 1.00 84.88 224 VAL A CA 1
ATOM 1730 C C . VAL A 1 224 ? -9.302 -7.110 -7.292 1.00 84.88 224 VAL A C 1
ATOM 1732 O O . VAL A 1 224 ? -8.328 -7.845 -7.132 1.00 84.88 224 VAL A O 1
ATOM 1735 N N . HIS A 1 225 ? -9.509 -6.405 -8.399 1.00 84.31 225 HIS A N 1
ATOM 1736 C CA . HIS A 1 225 ? -8.640 -6.398 -9.571 1.00 84.31 225 HIS A CA 1
ATOM 1737 C C . HIS A 1 225 ? -8.033 -5.006 -9.785 1.00 84.31 225 HIS A C 1
ATOM 1739 O O . HIS A 1 225 ? -8.690 -3.990 -9.555 1.00 84.31 225 HIS A O 1
ATOM 1745 N N . HIS A 1 226 ? -6.777 -4.947 -10.235 1.00 83.88 226 HIS A N 1
ATOM 1746 C CA . HIS A 1 226 ? -6.146 -3.695 -10.660 1.00 83.88 226 HIS A CA 1
ATOM 1747 C C . HIS A 1 226 ? -6.461 -3.403 -12.131 1.00 83.88 226 HIS A C 1
ATOM 1749 O O . HIS A 1 226 ? -5.945 -4.098 -13.004 1.00 83.88 226 HIS A O 1
ATOM 1755 N N . ILE A 1 227 ? -7.142 -2.290 -12.420 1.00 84.56 227 ILE A N 1
ATOM 1756 C CA . ILE A 1 227 ? -7.417 -1.817 -13.794 1.00 84.56 227 ILE A CA 1
ATOM 1757 C C . ILE A 1 227 ? -6.104 -1.688 -14.586 1.00 84.56 227 ILE A C 1
ATOM 1759 O O . ILE A 1 227 ? -5.950 -2.183 -15.704 1.00 84.56 227 ILE A O 1
ATOM 1763 N N . LYS A 1 228 ? -5.100 -1.040 -13.982 1.00 78.44 228 LYS A N 1
ATOM 1764 C CA . LYS A 1 228 ? -3.719 -1.051 -14.467 1.00 78.44 228 LYS A CA 1
ATOM 1765 C C . LYS A 1 228 ? -2.852 -1.866 -13.505 1.00 78.44 228 LYS A C 1
ATOM 1767 O O . LYS A 1 228 ? -2.619 -1.414 -12.384 1.00 78.44 228 LYS A O 1
ATOM 1772 N N . PRO A 1 229 ? -2.271 -3.000 -13.932 1.00 71.75 229 PRO A N 1
ATOM 1773 C CA . PRO A 1 229 ? -1.443 -3.827 -13.058 1.00 71.75 229 PRO A CA 1
ATOM 1774 C C . PRO A 1 229 ? -0.218 -3.090 -12.495 1.00 71.75 229 PRO A C 1
ATOM 1776 O O . PRO A 1 229 ? 0.441 -2.325 -13.213 1.00 71.75 229 PRO A O 1
ATOM 1779 N N . LEU A 1 230 ? 0.176 -3.410 -11.254 1.00 67.69 230 LEU A N 1
ATOM 1780 C CA . LEU A 1 230 ? 1.392 -2.883 -10.604 1.00 67.69 230 LEU A CA 1
ATOM 1781 C C . LEU A 1 230 ? 2.651 -3.091 -11.468 1.00 67.69 230 LEU A C 1
ATOM 1783 O O . LEU A 1 230 ? 3.467 -2.186 -11.633 1.00 67.69 230 LEU A O 1
ATOM 1787 N N . SER A 1 231 ? 2.764 -4.245 -12.138 1.00 61.03 231 SER A N 1
ATOM 1788 C CA . SER A 1 231 ? 3.866 -4.561 -13.067 1.00 61.03 231 SER A CA 1
ATOM 1789 C C . SER A 1 231 ? 3.988 -3.601 -14.256 1.00 61.03 231 SER A C 1
ATOM 1791 O O . SER A 1 231 ? 5.079 -3.421 -14.804 1.00 61.03 231 SER A O 1
ATOM 1793 N N . LYS A 1 232 ? 2.885 -2.945 -14.628 1.00 63.53 232 LYS A N 1
ATOM 1794 C CA . LYS A 1 232 ? 2.805 -1.924 -15.679 1.00 63.53 232 LYS A CA 1
ATOM 1795 C C . LYS A 1 232 ? 2.768 -0.500 -15.100 1.00 63.53 232 LYS A C 1
ATOM 1797 O O . LYS A 1 232 ? 2.545 0.461 -15.842 1.00 63.53 232 LYS A O 1
ATOM 1802 N N . GLY A 1 233 ? 3.055 -0.344 -13.806 1.00 64.94 233 GLY A N 1
ATOM 1803 C CA . GLY A 1 233 ? 3.082 0.932 -13.093 1.00 64.94 233 GLY A CA 1
ATOM 1804 C C . GLY A 1 233 ? 1.690 1.488 -12.798 1.00 64.94 233 GLY A C 1
ATOM 1805 O O . GLY A 1 233 ? 1.465 2.677 -13.035 1.00 64.94 233 GLY A O 1
ATOM 1806 N N . GLY A 1 234 ? 0.742 0.628 -12.423 1.00 69.38 234 GLY A N 1
ATOM 1807 C CA . GLY A 1 234 ? -0.439 1.046 -11.662 1.00 69.38 234 GLY A CA 1
ATOM 1808 C C . GLY A 1 234 ? -0.130 1.238 -10.176 1.00 69.38 234 GLY A C 1
ATOM 1809 O O . GLY A 1 234 ? 1.008 1.029 -9.748 1.00 69.38 234 GLY A O 1
ATOM 1810 N N . SER A 1 235 ? -1.143 1.644 -9.419 1.00 80.25 235 SER A N 1
ATOM 1811 C CA . SER A 1 235 ? -1.110 1.883 -7.971 1.00 80.25 235 SER A CA 1
ATOM 1812 C C . SER A 1 235 ? -2.171 1.030 -7.263 1.00 80.25 235 SER A C 1
ATOM 1814 O O . SER A 1 235 ? -2.972 0.365 -7.918 1.00 80.25 235 SER A O 1
ATOM 1816 N N . ASN A 1 236 ? -2.179 1.025 -5.933 1.00 81.75 236 ASN A N 1
ATOM 1817 C CA . ASN A 1 236 ? -3.231 0.387 -5.136 1.00 81.75 236 ASN A CA 1
ATOM 1818 C C . ASN A 1 236 ? -4.389 1.342 -4.814 1.00 81.75 236 ASN A C 1
ATOM 1820 O O . ASN A 1 236 ? -5.299 0.952 -4.089 1.00 81.75 236 ASN A O 1
ATOM 1824 N N . GLU A 1 237 ? -4.359 2.580 -5.315 1.00 85.88 237 GLU A N 1
ATOM 1825 C CA . GLU A 1 237 ? -5.428 3.568 -5.133 1.00 85.88 237 GLU A CA 1
ATOM 1826 C C . GLU A 1 237 ? -6.784 3.002 -5.569 1.00 85.88 237 GLU A C 1
ATOM 1828 O O . GLU A 1 237 ? -6.868 2.335 -6.598 1.00 85.88 237 GLU A O 1
ATOM 1833 N N . LEU A 1 238 ? -7.863 3.327 -4.845 1.00 83.06 238 LEU A N 1
ATOM 1834 C CA . LEU A 1 238 ? -9.219 2.846 -5.165 1.00 83.06 238 LEU A CA 1
ATOM 1835 C C . LEU A 1 238 ? -9.652 3.160 -6.604 1.00 83.06 238 LEU A C 1
ATOM 1837 O O . LEU A 1 238 ? -10.419 2.409 -7.190 1.00 83.06 238 LEU A O 1
ATOM 1841 N N . SER A 1 239 ? -9.154 4.253 -7.188 1.00 84.62 239 SER A N 1
ATOM 1842 C CA . SER A 1 239 ? -9.420 4.639 -8.580 1.00 84.62 239 SER A CA 1
ATOM 1843 C C . SER A 1 239 ? -8.799 3.693 -9.614 1.00 84.62 239 SER A C 1
ATOM 1845 O O . SER A 1 239 ? -9.240 3.681 -10.760 1.00 84.62 239 SER A O 1
ATOM 1847 N N . ASN A 1 240 ? -7.785 2.916 -9.224 1.00 85.75 240 ASN A N 1
ATOM 1848 C CA . ASN A 1 240 ? -7.139 1.894 -10.044 1.00 85.75 240 ASN A CA 1
ATOM 1849 C C . ASN A 1 240 ? -7.615 0.474 -9.686 1.00 85.75 240 ASN A C 1
ATOM 1851 O O . ASN A 1 240 ? -7.041 -0.496 -10.183 1.00 85.75 240 ASN A O 1
ATOM 1855 N N . LEU A 1 241 ? -8.624 0.345 -8.820 1.00 87.31 241 LEU A N 1
ATOM 1856 C CA . LEU A 1 241 ? -9.179 -0.930 -8.385 1.00 87.31 241 LEU A CA 1
ATOM 1857 C C . LEU A 1 241 ? -10.638 -1.083 -8.818 1.00 87.31 241 LEU A C 1
ATOM 1859 O O . LEU A 1 241 ? -11.394 -0.115 -8.895 1.00 87.31 241 LEU A O 1
ATOM 1863 N N . GLU A 1 242 ? -11.042 -2.324 -9.046 1.00 91.12 242 GLU A N 1
ATOM 1864 C CA . GLU A 1 242 ? -12.416 -2.699 -9.365 1.00 91.12 242 GLU A CA 1
ATOM 1865 C C . GLU A 1 242 ? -12.755 -4.088 -8.807 1.00 91.12 242 GLU A C 1
ATOM 1867 O O . GLU A 1 242 ? -11.863 -4.838 -8.410 1.00 91.12 242 GLU A O 1
ATOM 1872 N N . LEU A 1 243 ? -14.044 -4.432 -8.763 1.00 91.06 243 LEU A N 1
ATOM 1873 C CA . LEU A 1 243 ? -14.500 -5.762 -8.363 1.00 91.06 243 LEU A CA 1
ATOM 1874 C C . LEU A 1 243 ? -14.827 -6.587 -9.604 1.00 91.06 243 LEU A C 1
ATOM 1876 O O . LEU A 1 243 ? -15.678 -6.201 -10.403 1.00 91.06 243 LEU A O 1
ATOM 1880 N N . LEU A 1 244 ? -14.200 -7.751 -9.747 1.00 87.88 244 LEU A N 1
ATOM 1881 C CA . LEU A 1 244 ? -14.502 -8.710 -10.807 1.00 87.88 244 LEU A CA 1
ATOM 1882 C C . LEU A 1 244 ? -14.914 -10.049 -10.202 1.00 87.88 244 LEU A C 1
ATOM 1884 O O . LEU A 1 244 ? -14.336 -10.484 -9.209 1.00 87.88 244 LEU A O 1
ATOM 1888 N N . CYS A 1 245 ? -15.908 -10.715 -10.792 1.00 90.38 245 CYS A N 1
ATOM 1889 C CA . CYS A 1 245 ? -16.165 -12.116 -10.462 1.00 90.38 245 CYS A CA 1
ATOM 1890 C C . CYS A 1 245 ? -14.989 -12.985 -10.933 1.00 90.38 245 CYS A C 1
ATOM 1892 O O . CYS A 1 245 ? -14.233 -12.582 -11.818 1.00 90.38 245 CYS A O 1
ATOM 1894 N N . GLU A 1 246 ? -14.848 -14.178 -10.360 1.00 85.50 246 GLU A N 1
ATOM 1895 C CA . GLU A 1 246 ? -13.769 -15.120 -10.684 1.00 85.50 246 GLU A CA 1
ATOM 1896 C C . GLU A 1 246 ? -13.583 -15.342 -12.195 1.00 85.50 246 GLU A C 1
ATOM 1898 O O . GLU A 1 246 ? -12.453 -15.280 -12.676 1.00 85.50 246 GLU A O 1
ATOM 1903 N N . THR A 1 247 ? -14.674 -15.516 -12.950 1.00 87.12 247 THR A N 1
ATOM 1904 C CA . THR A 1 247 ? -14.636 -15.718 -14.408 1.00 87.12 247 THR A CA 1
ATOM 1905 C C . THR A 1 247 ? -14.058 -14.502 -15.128 1.00 87.12 247 THR A C 1
ATOM 1907 O O . THR A 1 247 ? -13.032 -14.616 -15.790 1.00 87.12 247 THR A O 1
ATOM 1910 N N . CYS A 1 248 ? -14.642 -13.313 -14.926 1.00 88.00 248 CYS A N 1
ATOM 1911 C CA . CYS A 1 248 ? -14.153 -12.093 -15.573 1.00 88.00 248 CYS A CA 1
ATOM 1912 C C . CYS A 1 248 ? -12.716 -11.754 -15.157 1.00 88.00 248 CYS A C 1
ATOM 1914 O O . CYS A 1 248 ? -11.937 -11.260 -15.964 1.00 88.00 248 CYS A O 1
ATOM 1916 N N . HIS A 1 249 ? -12.348 -12.026 -13.905 1.00 84.25 249 HIS A N 1
ATOM 1917 C CA . HIS A 1 249 ? -10.988 -11.801 -13.434 1.00 84.25 249 HIS A CA 1
ATOM 1918 C C . HIS A 1 249 ? -9.987 -12.774 -14.084 1.00 84.25 249 HIS A C 1
ATOM 1920 O O . HIS A 1 249 ? -8.878 -12.380 -14.445 1.00 84.25 249 HIS A O 1
ATOM 1926 N N . SER A 1 250 ? -10.380 -14.037 -14.271 1.00 78.00 250 SER A N 1
ATOM 1927 C CA . SER A 1 250 ? -9.584 -15.025 -15.002 1.00 78.00 250 SER A CA 1
ATOM 1928 C C . SER A 1 250 ? -9.350 -14.600 -16.454 1.00 78.00 250 SER A C 1
ATOM 1930 O O . SER A 1 250 ? -8.211 -14.657 -16.934 1.00 78.00 250 SER A O 1
ATOM 1932 N N . ASP A 1 251 ? -10.392 -14.099 -17.121 1.00 83.06 251 ASP A N 1
ATOM 1933 C CA . ASP A 1 251 ? -10.340 -13.630 -18.510 1.00 83.06 251 ASP A CA 1
ATOM 1934 C C . ASP A 1 251 ? -9.334 -12.480 -18.696 1.00 83.06 251 ASP A C 1
ATOM 1936 O O . ASP A 1 251 ? -8.494 -12.537 -19.600 1.00 83.06 251 ASP A O 1
ATOM 1940 N N . GLU A 1 252 ? -9.305 -11.506 -17.775 1.00 76.56 252 GLU A N 1
ATOM 1941 C CA . GLU A 1 252 ? -8.314 -10.407 -17.754 1.00 76.56 252 GLU A CA 1
ATOM 1942 C C . GLU A 1 252 ? -6.856 -10.898 -17.631 1.00 76.56 252 GLU A C 1
ATOM 1944 O O . GLU A 1 252 ? -5.884 -10.204 -17.965 1.00 76.56 252 GLU A O 1
ATOM 1949 N N . HIS A 1 253 ? -6.674 -12.136 -17.180 1.00 69.56 253 HIS A N 1
ATOM 1950 C CA . HIS A 1 253 ? -5.377 -12.781 -17.022 1.00 69.56 253 HIS A CA 1
ATOM 1951 C C . HIS A 1 253 ? -5.141 -13.949 -17.987 1.00 69.56 253 HIS A C 1
ATOM 1953 O O . HIS A 1 253 ? -4.147 -14.671 -17.835 1.00 69.56 253 HIS A O 1
ATOM 1959 N N . GLY A 1 254 ? -5.975 -14.070 -19.025 1.00 74.12 254 GLY A N 1
ATOM 1960 C CA . GLY A 1 254 ? -5.841 -15.066 -20.085 1.00 74.12 254 GLY A CA 1
ATOM 1961 C C . GLY A 1 254 ? -6.253 -16.474 -19.655 1.00 74.12 254 GLY A C 1
ATOM 1962 O O . GLY A 1 254 ? -5.585 -17.431 -20.042 1.00 74.12 254 GLY A O 1
ATOM 1963 N N . GLY A 1 255 ? -7.297 -16.591 -18.829 1.00 64.62 255 GLY A N 1
ATOM 1964 C CA . GLY A 1 255 ? -7.882 -17.870 -18.411 1.00 64.62 255 GLY A CA 1
ATOM 1965 C C . GLY A 1 255 ? -7.113 -18.580 -17.297 1.00 64.62 255 GLY A C 1
ATOM 1966 O O . GLY A 1 255 ? -7.163 -19.802 -17.186 1.00 64.62 255 GLY A O 1
ATOM 1967 N N . LYS A 1 256 ? -6.341 -17.843 -16.488 1.00 60.69 256 LYS A N 1
ATOM 1968 C CA . LYS A 1 256 ? -5.647 -18.426 -15.329 1.00 60.69 256 LYS A CA 1
ATOM 1969 C C . LYS A 1 256 ? -6.626 -18.655 -14.187 1.00 60.69 256 LYS A C 1
ATOM 1971 O O . LYS A 1 256 ? -7.355 -17.735 -13.820 1.00 60.69 256 LYS A O 1
ATOM 1976 N N . GLU A 1 257 ? -6.611 -19.843 -13.595 1.00 54.50 257 GLU A N 1
ATOM 1977 C CA . GLU A 1 257 ? -7.397 -20.104 -12.391 1.00 54.50 257 GLU A CA 1
ATOM 1978 C C . GLU A 1 257 ? -6.848 -19.316 -11.195 1.00 54.50 257 GLU A C 1
ATOM 1980 O O . GLU A 1 257 ? -5.657 -19.366 -10.884 1.00 54.50 257 GLU A O 1
ATOM 1985 N N . PHE A 1 258 ? -7.741 -18.600 -10.511 1.00 58.59 258 PHE A N 1
ATOM 1986 C CA . PHE A 1 258 ? -7.484 -17.933 -9.234 1.00 58.59 258 PHE A CA 1
ATOM 1987 C C . PHE A 1 258 ? -8.129 -18.749 -8.109 1.00 58.59 258 PHE A C 1
ATOM 1989 O O . PHE A 1 258 ? -9.010 -18.269 -7.403 1.00 58.59 258 PHE A O 1
ATOM 1996 N N . SER A 1 259 ? -7.726 -20.014 -7.978 1.00 39.88 259 SER A N 1
ATOM 1997 C CA . SER A 1 259 ? -8.269 -20.948 -6.982 1.00 39.88 259 SER A CA 1
ATOM 1998 C C . SER A 1 259 ? -7.572 -20.881 -5.615 1.00 39.88 259 SER A C 1
ATOM 2000 O O . SER A 1 259 ? -7.925 -21.633 -4.713 1.00 39.88 259 SER A O 1
ATOM 2002 N N . GLY A 1 260 ? -6.617 -19.968 -5.419 1.00 41.38 260 GLY A N 1
ATOM 2003 C CA . GLY A 1 260 ? -5.874 -19.828 -4.166 1.00 41.38 260 GLY A CA 1
ATOM 2004 C C . GLY A 1 260 ? -6.008 -18.438 -3.565 1.00 41.38 260 GLY A C 1
ATOM 2005 O O . GLY A 1 260 ? -5.957 -17.445 -4.292 1.00 41.38 260 GLY A O 1
ATOM 2006 N N . GLU A 1 261 ? -6.139 -18.387 -2.235 1.00 37.41 261 GLU A N 1
ATOM 2007 C CA . GLU A 1 261 ? -5.888 -17.196 -1.420 1.00 37.41 261 GLU A CA 1
ATOM 2008 C C . GLU A 1 261 ? -4.714 -16.418 -2.014 1.00 37.41 261 GLU A C 1
ATOM 2010 O O . GLU A 1 261 ? -3.655 -16.995 -2.286 1.00 37.41 261 GLU A O 1
ATOM 2015 N N . PHE A 1 262 ? -4.905 -15.121 -2.267 1.00 46.91 262 PHE A N 1
ATOM 2016 C CA . PHE A 1 262 ? -3.821 -14.259 -2.711 1.00 46.91 262 PHE A CA 1
ATOM 2017 C C . PHE A 1 262 ? -2.719 -14.332 -1.661 1.00 46.91 262 PHE A C 1
ATOM 2019 O O . PHE A 1 262 ? -2.774 -13.672 -0.628 1.00 46.91 262 PHE A O 1
ATOM 2026 N N . SER A 1 263 ? -1.707 -15.153 -1.926 1.00 40.16 263 SER A N 1
ATOM 2027 C CA . SER A 1 263 ? -0.475 -15.130 -1.170 1.00 40.16 263 SER A CA 1
ATOM 2028 C C . SER A 1 263 ? -0.001 -13.681 -1.198 1.00 40.16 263 SER A C 1
ATOM 2030 O O . SER A 1 263 ? 0.282 -13.139 -2.268 1.00 40.16 263 SER A O 1
ATOM 2032 N N . HIS A 1 264 ? 0.085 -13.043 -0.030 1.00 47.91 264 HIS A N 1
ATOM 2033 C CA . HIS A 1 264 ? 0.630 -11.693 0.158 1.00 47.91 264 HIS A CA 1
ATOM 2034 C C . HIS A 1 264 ? 2.091 -11.547 -0.337 1.00 47.91 264 HIS A C 1
ATOM 2036 O O . HIS A 1 264 ? 2.729 -10.510 -0.146 1.00 47.91 264 HIS A O 1
ATOM 2042 N N . ASN A 1 265 ? 2.639 -12.566 -1.000 1.00 48.12 265 ASN A N 1
ATOM 2043 C CA . ASN A 1 265 ? 4.033 -12.707 -1.341 1.00 48.12 265 ASN A CA 1
ATOM 2044 C C . ASN A 1 265 ? 4.297 -12.217 -2.769 1.00 48.12 265 ASN A C 1
ATOM 2046 O O . ASN A 1 265 ? 4.007 -12.870 -3.765 1.00 48.12 265 ASN A O 1
ATOM 2050 N N . GLU A 1 266 ? 4.904 -11.033 -2.810 1.00 56.22 266 GLU A N 1
ATOM 2051 C CA . GLU A 1 266 ? 5.820 -10.557 -3.844 1.00 56.22 266 GLU A CA 1
ATOM 2052 C C . GLU A 1 266 ? 5.297 -10.492 -5.297 1.00 56.22 266 GLU A C 1
ATOM 2054 O O . GLU A 1 266 ? 5.285 -11.451 -6.065 1.00 56.22 266 GLU A O 1
ATOM 2059 N N . THR A 1 267 ? 4.957 -9.282 -5.756 1.00 65.19 267 THR A N 1
ATOM 2060 C CA . THR A 1 267 ? 4.628 -9.058 -7.172 1.00 65.19 267 THR A CA 1
ATOM 2061 C C . THR A 1 267 ? 5.879 -9.151 -8.051 1.00 65.19 267 THR A C 1
ATOM 2063 O O . THR A 1 267 ? 6.988 -8.805 -7.635 1.00 65.19 267 THR A O 1
ATOM 2066 N N . ALA A 1 268 ? 5.702 -9.477 -9.337 1.00 69.44 268 ALA A N 1
ATOM 2067 C CA . ALA A 1 268 ? 6.786 -9.411 -10.327 1.00 69.44 268 ALA A CA 1
ATOM 2068 C C . ALA A 1 268 ? 7.449 -8.017 -10.417 1.00 69.44 268 ALA A C 1
ATOM 2070 O O . ALA A 1 268 ? 8.574 -7.891 -10.905 1.00 69.44 268 ALA A O 1
ATOM 2071 N N . PHE A 1 269 ? 6.749 -6.962 -9.978 1.00 73.12 269 PHE A N 1
ATOM 2072 C CA . PHE A 1 269 ? 7.306 -5.617 -9.862 1.00 73.12 269 PHE A CA 1
ATOM 2073 C C . PHE A 1 269 ? 8.166 -5.458 -8.603 1.00 73.12 269 PHE A C 1
ATOM 2075 O O . PHE A 1 269 ? 9.283 -4.955 -8.706 1.00 73.12 269 PHE A O 1
ATOM 2082 N N . SER A 1 270 ? 7.673 -5.913 -7.445 1.00 69.94 270 SER A N 1
ATOM 2083 C CA . SER A 1 270 ? 8.403 -5.885 -6.171 1.00 69.94 270 SER A CA 1
ATOM 2084 C C . SER A 1 270 ? 9.726 -6.642 -6.278 1.00 69.94 270 SER A C 1
ATOM 2086 O O . SER A 1 270 ? 10.783 -6.053 -6.048 1.00 69.94 270 SER A O 1
ATOM 2088 N N . LYS A 1 271 ? 9.685 -7.882 -6.785 1.00 77.19 271 LYS A N 1
ATOM 2089 C CA . LYS A 1 271 ? 10.878 -8.709 -7.010 1.00 77.19 271 LYS A CA 1
ATOM 2090 C C . LYS A 1 271 ? 11.917 -8.006 -7.882 1.00 77.19 271 LYS A C 1
ATOM 2092 O O . LYS A 1 271 ? 13.092 -7.937 -7.551 1.00 77.19 271 LYS A O 1
ATOM 2097 N N . ARG A 1 272 ? 11.466 -7.366 -8.966 1.00 86.00 272 ARG A N 1
ATOM 2098 C CA . ARG A 1 272 ? 12.341 -6.590 -9.857 1.00 86.00 272 ARG A CA 1
ATOM 2099 C C . ARG A 1 272 ? 13.030 -5.432 -9.142 1.00 86.00 272 ARG A C 1
ATOM 2101 O O . ARG A 1 272 ? 14.187 -5.143 -9.430 1.00 86.00 272 ARG A O 1
ATOM 2108 N N . VAL A 1 273 ? 12.313 -4.729 -8.269 1.00 81.88 273 VAL A N 1
ATOM 2109 C CA . VAL A 1 273 ? 12.892 -3.634 -7.484 1.00 81.88 273 VAL A CA 1
ATOM 2110 C C . VAL A 1 273 ? 13.929 -4.171 -6.502 1.00 81.88 273 VAL A C 1
ATOM 2112 O O . VAL A 1 273 ? 15.000 -3.576 -6.399 1.00 81.88 273 VAL A O 1
ATOM 2115 N N . GLN A 1 274 ? 13.653 -5.298 -5.841 1.00 75.62 274 GLN A N 1
ATOM 2116 C CA . GLN A 1 274 ? 14.606 -5.952 -4.943 1.00 75.62 274 GLN A CA 1
ATOM 2117 C C . GLN A 1 274 ? 15.869 -6.409 -5.684 1.00 75.62 274 GLN A C 1
ATOM 2119 O O . GLN A 1 274 ? 16.966 -6.037 -5.274 1.00 75.62 274 GLN A O 1
ATOM 2124 N N . ASP A 1 275 ? 15.723 -7.085 -6.827 1.00 83.25 275 ASP A N 1
ATOM 2125 C CA . ASP A 1 275 ? 16.843 -7.513 -7.675 1.00 83.25 275 ASP A CA 1
ATOM 2126 C C . ASP A 1 275 ? 17.725 -6.327 -8.101 1.00 83.25 275 ASP A C 1
ATOM 2128 O O . ASP A 1 275 ? 18.954 -6.401 -8.076 1.00 83.25 275 ASP A O 1
ATOM 2132 N N . ILE A 1 276 ? 17.107 -5.198 -8.478 1.00 86.94 276 ILE A N 1
ATOM 2133 C CA . ILE A 1 276 ? 17.843 -3.983 -8.851 1.00 86.94 276 ILE A CA 1
ATOM 2134 C C . ILE A 1 276 ? 18.577 -3.392 -7.643 1.00 86.94 276 ILE A C 1
ATOM 2136 O O . ILE A 1 276 ? 19.715 -2.955 -7.796 1.00 86.94 276 ILE A O 1
ATOM 2140 N N . ARG A 1 277 ? 17.962 -3.368 -6.453 1.00 77.19 277 ARG A N 1
ATOM 2141 C CA . ARG A 1 277 ? 18.627 -2.880 -5.231 1.00 77.19 277 ARG A CA 1
ATOM 2142 C C . ARG A 1 277 ? 19.812 -3.751 -4.845 1.00 77.19 277 ARG A C 1
ATOM 2144 O O . ARG A 1 277 ? 20.871 -3.204 -4.561 1.00 77.19 277 ARG A O 1
ATOM 2151 N N . TYR A 1 278 ? 19.634 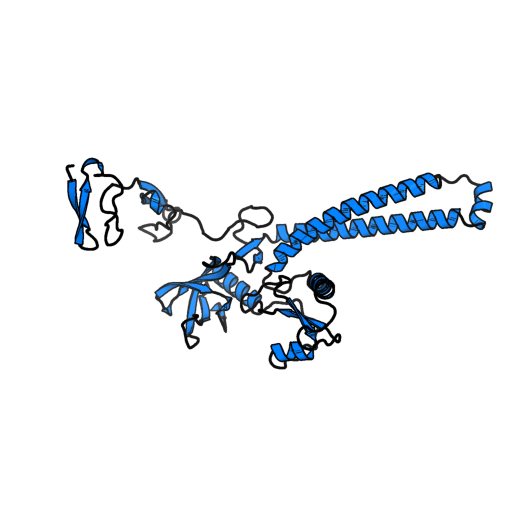-5.069 -4.870 1.00 71.12 278 TYR A N 1
ATOM 2152 C CA . TYR A 1 278 ? 20.719 -6.022 -4.667 1.00 71.12 278 TYR A CA 1
ATOM 2153 C C . TYR A 1 278 ? 21.859 -5.739 -5.651 1.00 71.12 278 TYR A C 1
ATOM 2155 O O . TYR A 1 278 ? 22.994 -5.522 -5.245 1.00 71.12 278 TYR A O 1
ATOM 2163 N N . ALA A 1 279 ? 21.547 -5.582 -6.941 1.00 79.06 279 ALA A N 1
ATOM 2164 C CA . ALA A 1 279 ? 22.576 -5.291 -7.929 1.00 79.06 279 ALA A CA 1
ATOM 2165 C C . ALA A 1 279 ? 23.298 -3.947 -7.715 1.00 79.06 279 ALA A C 1
ATOM 2167 O O . ALA A 1 279 ? 24.498 -3.863 -7.961 1.00 79.06 279 ALA A O 1
ATOM 2168 N N . ILE A 1 280 ? 22.598 -2.908 -7.246 1.00 74.38 280 ILE A N 1
ATOM 2169 C CA . ILE A 1 280 ? 23.211 -1.616 -6.895 1.00 74.38 280 ILE A CA 1
ATOM 2170 C C . ILE A 1 280 ? 24.165 -1.772 -5.705 1.00 74.38 280 ILE A C 1
ATOM 2172 O O . ILE A 1 280 ? 25.293 -1.287 -5.763 1.00 74.38 280 ILE A O 1
ATOM 2176 N N . ASN A 1 281 ? 23.717 -2.437 -4.637 1.00 63.00 281 ASN A N 1
ATOM 2177 C CA . ASN A 1 281 ? 24.478 -2.563 -3.393 1.00 63.00 281 ASN A CA 1
ATOM 2178 C C . ASN A 1 281 ? 25.739 -3.414 -3.568 1.00 63.00 281 ASN A C 1
ATOM 2180 O O . ASN A 1 281 ? 26.791 -3.076 -3.031 1.00 63.00 281 ASN A O 1
ATOM 2184 N N . ASP A 1 282 ? 25.633 -4.481 -4.354 1.00 76.19 282 ASP A N 1
ATOM 2185 C CA . ASP A 1 282 ? 26.694 -5.466 -4.550 1.00 76.19 282 ASP A CA 1
ATOM 2186 C C . ASP A 1 282 ? 27.537 -5.186 -5.808 1.00 76.19 282 ASP A C 1
ATOM 2188 O O . ASP A 1 282 ? 28.376 -5.999 -6.200 1.00 76.19 282 ASP A O 1
ATOM 2192 N N . GLY A 1 283 ? 27.304 -4.050 -6.482 1.00 79.50 283 GLY A N 1
ATOM 2193 C CA . GLY A 1 283 ? 28.028 -3.657 -7.695 1.00 79.50 283 GLY A CA 1
ATOM 2194 C C . GLY A 1 283 ? 27.841 -4.622 -8.874 1.00 79.50 283 GLY A C 1
ATOM 2195 O O . GLY A 1 283 ? 28.699 -4.698 -9.758 1.00 79.50 283 GLY A O 1
ATOM 2196 N N . LYS A 1 284 ? 26.739 -5.380 -8.893 1.00 85.44 284 LYS A N 1
ATOM 2197 C CA . LYS A 1 284 ? 26.417 -6.352 -9.945 1.00 85.44 284 LYS A CA 1
ATOM 2198 C C . LYS A 1 284 ? 25.845 -5.669 -11.178 1.00 85.44 284 LYS A C 1
ATOM 2200 O O . LYS A 1 284 ? 25.364 -4.537 -11.145 1.00 85.44 284 LYS A O 1
ATOM 2205 N N . ARG A 1 285 ? 25.849 -6.390 -12.296 1.00 93.81 285 ARG A N 1
ATOM 2206 C CA . ARG A 1 285 ? 25.183 -5.951 -13.530 1.00 93.81 285 ARG A CA 1
ATOM 2207 C C . ARG A 1 285 ? 23.779 -6.534 -13.580 1.00 93.81 285 ARG A C 1
ATOM 2209 O O . ARG A 1 285 ? 23.515 -7.595 -13.031 1.00 93.81 285 ARG A O 1
ATOM 2216 N N . ILE A 1 286 ? 22.874 -5.864 -14.284 1.00 97.38 286 ILE A N 1
ATOM 2217 C CA . ILE A 1 286 ? 21.542 -6.403 -14.581 1.00 97.38 286 ILE A CA 1
ATOM 2218 C C . ILE A 1 286 ? 21.343 -6.520 -16.084 1.00 97.38 286 ILE A C 1
ATOM 2220 O O . ILE A 1 286 ? 21.699 -5.622 -16.851 1.00 97.38 286 ILE A O 1
ATOM 2224 N N . LYS A 1 287 ? 20.723 -7.620 -16.502 1.00 97.62 287 LYS A N 1
ATOM 2225 C CA . LYS A 1 287 ? 20.333 -7.897 -17.882 1.00 97.62 287 LYS A CA 1
ATOM 2226 C C . LYS A 1 287 ? 18.817 -7.958 -17.978 1.00 97.62 287 LYS A C 1
ATOM 2228 O O . LYS A 1 287 ? 18.177 -8.624 -17.175 1.00 97.62 287 LYS A O 1
ATOM 2233 N N . PHE A 1 288 ? 18.235 -7.259 -18.945 1.00 97.00 288 PHE A N 1
ATOM 2234 C CA . PHE A 1 288 ? 16.783 -7.211 -19.132 1.00 97.00 288 PHE A CA 1
ATOM 2235 C C . PHE A 1 288 ? 16.406 -6.882 -20.577 1.00 97.00 288 PHE A C 1
ATOM 2237 O O . PHE A 1 288 ? 17.178 -6.290 -21.334 1.00 97.00 288 PHE A O 1
ATOM 2244 N N . GLU A 1 289 ? 15.184 -7.220 -20.964 1.00 96.44 289 GLU A N 1
ATOM 2245 C CA . GLU A 1 289 ? 14.576 -6.762 -22.208 1.00 96.44 289 GLU A CA 1
ATOM 2246 C C . GLU A 1 289 ? 13.858 -5.431 -21.994 1.00 96.44 289 GLU A C 1
ATOM 2248 O O . GLU A 1 289 ? 13.159 -5.241 -20.997 1.00 96.44 289 GLU A O 1
ATOM 2253 N N . TYR A 1 290 ? 14.000 -4.497 -22.936 1.00 95.19 290 TYR A N 1
ATOM 2254 C CA . TYR A 1 290 ? 13.410 -3.166 -22.824 1.00 95.19 290 TYR A CA 1
ATOM 2255 C C . TYR A 1 290 ? 12.765 -2.700 -24.123 1.00 95.19 290 TYR A C 1
ATOM 2257 O O . TYR A 1 290 ? 13.369 -2.801 -25.195 1.00 95.19 290 TYR A O 1
ATOM 2265 N N . ARG A 1 291 ? 11.577 -2.098 -24.012 1.00 91.31 291 ARG A N 1
ATOM 2266 C CA . ARG A 1 291 ? 10.853 -1.500 -25.142 1.00 91.31 291 ARG A CA 1
ATOM 2267 C C . ARG A 1 291 ? 10.502 -0.033 -24.871 1.00 91.31 291 ARG A C 1
ATOM 2269 O O . ARG A 1 291 ? 9.725 0.293 -23.966 1.00 91.31 291 ARG A O 1
ATOM 2276 N N . LYS A 1 292 ? 11.070 0.881 -25.668 1.00 86.81 292 LYS A N 1
ATOM 2277 C CA . LYS A 1 292 ? 10.656 2.297 -25.686 1.00 86.81 292 LYS A CA 1
ATOM 2278 C C . LYS A 1 292 ? 9.263 2.441 -26.309 1.00 86.81 292 LYS A C 1
ATOM 2280 O O . LYS A 1 292 ? 8.857 1.555 -27.053 1.00 86.81 292 LYS A O 1
ATOM 2285 N N . PRO A 1 293 ? 8.534 3.547 -26.058 1.00 82.12 293 PRO A N 1
ATOM 2286 C CA . PRO A 1 293 ? 7.216 3.718 -26.671 1.00 82.12 293 PRO A CA 1
ATOM 2287 C C . PRO A 1 293 ? 7.297 3.771 -28.202 1.00 82.12 293 PRO A C 1
ATOM 2289 O O . PRO A 1 293 ? 6.391 3.304 -28.872 1.00 82.12 293 PRO A O 1
ATOM 2292 N N . THR A 1 294 ? 8.414 4.262 -28.739 1.00 86.56 294 THR A N 1
ATOM 2293 C CA . THR A 1 294 ? 8.689 4.323 -30.177 1.00 86.56 294 THR A CA 1
ATOM 2294 C C . THR A 1 294 ? 9.287 3.036 -30.757 1.00 86.56 294 THR A C 1
ATOM 2296 O O . THR A 1 294 ? 9.432 2.930 -31.970 1.00 86.56 294 THR A O 1
ATOM 2299 N N . ASP A 1 295 ? 9.667 2.056 -29.928 1.00 86.81 295 ASP A N 1
ATOM 2300 C CA . ASP A 1 295 ? 10.271 0.811 -30.412 1.00 86.81 295 ASP A CA 1
ATOM 2301 C C . ASP A 1 295 ? 9.174 -0.206 -30.798 1.00 86.81 295 ASP A C 1
ATOM 2303 O O . ASP A 1 295 ? 8.259 -0.492 -30.015 1.00 86.81 295 ASP A O 1
ATOM 2307 N N . LYS A 1 296 ? 9.307 -0.817 -31.984 1.00 85.62 296 LYS A N 1
ATOM 2308 C CA . LYS A 1 296 ? 8.425 -1.909 -32.442 1.00 85.62 296 LYS A CA 1
ATOM 2309 C C . LYS A 1 296 ? 8.636 -3.204 -31.647 1.00 85.62 296 LYS A C 1
ATOM 2311 O O . LYS A 1 296 ? 7.669 -3.881 -31.319 1.00 85.62 296 LYS A O 1
ATOM 2316 N N . CYS A 1 297 ? 9.879 -3.511 -31.279 1.00 89.12 297 CYS A N 1
ATOM 2317 C CA . CYS A 1 297 ? 10.261 -4.742 -30.585 1.00 89.12 297 CYS A CA 1
ATOM 2318 C C . CYS A 1 297 ? 10.992 -4.467 -29.262 1.00 89.12 297 CYS A C 1
ATOM 2320 O O . CYS A 1 297 ? 11.512 -3.371 -29.024 1.00 89.12 297 CYS A O 1
ATOM 2322 N N . PHE A 1 298 ? 11.048 -5.482 -28.397 1.00 92.50 298 PHE A N 1
ATOM 2323 C CA . PHE A 1 298 ? 11.940 -5.468 -27.242 1.00 92.50 298 PHE A CA 1
ATOM 2324 C C . PHE A 1 298 ? 13.392 -5.560 -27.708 1.00 92.50 298 PHE A C 1
ATOM 2326 O O . PHE A 1 298 ? 13.707 -6.165 -28.731 1.00 92.50 298 PHE A O 1
ATOM 2333 N N . LYS A 1 299 ? 14.286 -4.919 -26.960 1.00 93.25 299 LYS A N 1
ATOM 2334 C CA . LYS A 1 299 ? 15.724 -4.982 -27.198 1.00 93.25 299 LYS A CA 1
ATOM 2335 C C . LYS A 1 299 ? 16.420 -5.299 -25.882 1.00 93.25 299 LYS A C 1
ATOM 2337 O O . LYS A 1 299 ? 16.128 -4.665 -24.867 1.00 93.25 299 LYS A O 1
ATOM 2342 N N . GLN A 1 300 ? 17.363 -6.230 -25.909 1.00 96.25 300 GLN A N 1
ATOM 2343 C CA . GLN A 1 300 ? 18.128 -6.608 -24.727 1.00 96.25 300 GLN A CA 1
ATOM 2344 C C . GLN A 1 300 ? 19.051 -5.465 -24.272 1.00 96.25 300 GLN A C 1
ATOM 2346 O O . GLN A 1 300 ? 19.571 -4.688 -25.082 1.00 96.25 300 GLN A O 1
ATOM 2351 N N . ARG A 1 301 ? 19.202 -5.311 -22.960 1.00 96.06 301 ARG A N 1
ATOM 2352 C CA . ARG A 1 301 ? 20.042 -4.311 -22.303 1.00 96.06 301 ARG A CA 1
ATOM 2353 C C . ARG A 1 301 ? 20.843 -4.988 -21.206 1.00 96.06 301 ARG A C 1
ATOM 2355 O O . ARG A 1 301 ? 20.299 -5.825 -20.490 1.00 96.06 301 ARG A O 1
ATOM 2362 N N . THR A 1 302 ? 22.080 -4.539 -21.051 1.00 97.69 302 THR A N 1
ATOM 2363 C CA . THR A 1 302 ? 22.871 -4.758 -19.844 1.00 97.69 302 THR A CA 1
ATOM 2364 C C . THR A 1 302 ? 23.194 -3.400 -19.240 1.00 97.69 302 THR A C 1
ATOM 2366 O O . THR A 1 302 ? 23.518 -2.447 -19.965 1.00 97.69 302 THR A O 1
ATOM 2369 N N . LEU A 1 303 ? 22.993 -3.287 -17.933 1.00 97.12 303 LEU A N 1
ATOM 2370 C CA . LEU A 1 303 ? 23.138 -2.056 -17.173 1.00 97.12 303 LEU A CA 1
ATOM 2371 C C . LEU A 1 303 ? 24.011 -2.327 -15.954 1.00 97.12 303 LEU A C 1
ATOM 2373 O O . LEU A 1 303 ? 23.783 -3.310 -15.255 1.00 97.12 303 LEU A O 1
ATOM 2377 N N . HIS A 1 304 ? 24.933 -1.416 -15.669 1.00 92.50 304 HIS A N 1
ATOM 2378 C CA . HIS A 1 304 ? 25.522 -1.265 -14.341 1.00 92.50 304 HIS A CA 1
ATOM 2379 C C . HIS A 1 304 ? 24.629 -0.280 -13.576 1.00 92.50 304 HIS A C 1
ATOM 2381 O O . HIS A 1 304 ? 24.696 0.926 -13.854 1.00 92.50 304 HIS A O 1
ATOM 2387 N N . PRO A 1 305 ? 23.693 -0.759 -12.740 1.00 86.50 305 PRO A N 1
ATOM 2388 C CA . PRO A 1 305 ? 22.735 0.103 -12.074 1.00 86.50 305 PRO A CA 1
ATOM 2389 C C . PRO A 1 305 ? 23.449 0.920 -10.992 1.00 86.50 305 PRO A C 1
ATOM 2391 O O . PRO A 1 305 ? 24.253 0.394 -10.236 1.00 86.50 305 PRO A O 1
ATOM 2394 N N . ALA A 1 306 ? 23.154 2.215 -10.929 1.00 75.19 306 ALA A N 1
ATOM 2395 C CA . ALA A 1 306 ? 23.729 3.117 -9.932 1.00 75.19 306 ALA A CA 1
ATOM 2396 C C . ALA A 1 306 ? 22.704 3.503 -8.861 1.00 75.19 306 ALA A C 1
ATOM 2398 O O . ALA A 1 306 ? 23.044 3.642 -7.694 1.00 75.19 306 ALA A O 1
ATOM 2399 N N . MET A 1 307 ? 21.446 3.712 -9.261 1.00 77.38 307 MET A N 1
ATOM 2400 C CA . MET A 1 307 ? 20.372 4.099 -8.347 1.00 77.38 307 MET A CA 1
ATOM 2401 C C . MET A 1 307 ? 18.991 3.880 -8.957 1.00 77.38 307 MET A C 1
ATOM 2403 O O . MET A 1 307 ? 18.808 3.942 -10.180 1.00 77.38 307 MET A O 1
ATOM 2407 N N . LEU A 1 308 ? 18.012 3.678 -8.080 1.00 80.62 308 LEU A N 1
ATOM 2408 C CA . LEU A 1 308 ? 16.601 3.857 -8.395 1.00 80.62 308 LEU A CA 1
ATOM 2409 C C . LEU A 1 308 ? 16.253 5.338 -8.244 1.00 80.62 308 LEU A C 1
ATOM 2411 O O . LEU A 1 308 ? 16.639 5.963 -7.263 1.00 80.62 308 LEU A O 1
ATOM 2415 N N . ILE A 1 309 ? 15.564 5.888 -9.238 1.00 77.81 309 ILE A N 1
ATOM 2416 C CA . ILE A 1 309 ? 15.143 7.287 -9.274 1.00 77.81 309 ILE A CA 1
ATOM 2417 C C . ILE A 1 309 ? 13.727 7.395 -9.809 1.00 77.81 309 ILE A C 1
ATOM 2419 O O . ILE A 1 309 ? 13.300 6.597 -10.647 1.00 77.81 309 ILE A O 1
ATOM 2423 N N . ASP A 1 310 ? 13.058 8.471 -9.436 1.00 69.75 310 ASP A N 1
ATOM 2424 C CA . ASP A 1 310 ? 11.716 8.759 -9.910 1.00 69.75 310 ASP A CA 1
ATOM 2425 C C . ASP A 1 310 ? 11.705 9.920 -10.875 1.00 69.75 310 ASP A C 1
ATOM 2427 O O . ASP A 1 310 ? 12.137 11.037 -10.585 1.00 69.75 310 ASP A O 1
ATOM 2431 N N . VAL A 1 311 ? 11.214 9.628 -12.074 1.00 77.12 311 VAL A N 1
ATOM 2432 C CA . VAL A 1 311 ? 11.145 10.600 -13.157 1.00 77.12 311 VAL A CA 1
ATOM 2433 C C . VAL A 1 311 ? 9.731 11.155 -13.194 1.00 77.12 311 VAL A C 1
ATOM 2435 O O . VAL A 1 311 ? 8.798 10.441 -13.567 1.00 77.12 311 VAL A O 1
ATOM 2438 N N . LYS A 1 312 ? 9.577 12.423 -12.800 1.00 72.44 312 LYS A N 1
ATOM 2439 C CA . LYS A 1 312 ? 8.299 13.144 -12.874 1.00 72.44 312 LYS A CA 1
ATOM 2440 C C . LYS A 1 312 ? 7.775 13.172 -14.307 1.00 72.44 312 LYS A C 1
ATOM 2442 O O . LYS A 1 312 ? 8.543 13.349 -15.257 1.00 72.44 312 LYS A O 1
ATOM 2447 N N . HIS A 1 313 ? 6.470 13.002 -14.462 1.00 73.38 313 HIS A N 1
ATOM 2448 C CA . HIS A 1 313 ? 5.821 13.185 -15.748 1.00 73.38 313 HIS A CA 1
ATOM 2449 C C . HIS A 1 313 ? 5.775 14.674 -16.107 1.00 73.38 313 HIS A C 1
ATOM 2451 O O . HIS A 1 313 ? 5.704 15.544 -15.246 1.00 73.38 313 HIS A O 1
ATOM 2457 N N . HIS A 1 314 ? 5.822 14.978 -17.404 1.00 69.94 314 HIS A N 1
ATOM 2458 C CA . HIS A 1 314 ? 5.692 16.358 -17.882 1.00 69.94 314 HIS A CA 1
ATOM 2459 C C . HIS A 1 314 ? 4.235 16.823 -17.987 1.00 69.94 314 HIS A C 1
ATOM 2461 O O . HIS A 1 314 ? 3.994 18.017 -18.115 1.00 69.94 314 HIS A O 1
ATOM 2467 N N . ARG A 1 315 ? 3.280 15.886 -18.010 1.00 62.72 315 ARG A N 1
ATOM 2468 C CA . ARG A 1 315 ? 1.865 16.150 -18.319 1.00 62.72 315 ARG A CA 1
ATOM 2469 C C . ARG A 1 315 ? 0.935 16.010 -17.117 1.00 62.72 315 ARG A C 1
ATOM 2471 O O . ARG A 1 315 ? -0.208 16.431 -17.207 1.00 62.72 315 ARG A O 1
ATOM 2478 N N . ASP A 1 316 ? 1.408 15.415 -16.029 1.00 63.44 316 ASP A N 1
ATOM 2479 C CA . ASP A 1 316 ? 0.622 15.173 -14.824 1.00 63.44 316 ASP A CA 1
ATOM 2480 C C . ASP A 1 316 ? 1.521 15.221 -13.579 1.00 63.44 316 ASP A C 1
ATOM 2482 O O . ASP A 1 316 ? 2.748 15.308 -13.681 1.00 63.44 316 ASP A O 1
ATOM 2486 N N . SER A 1 317 ? 0.899 15.205 -12.400 1.00 54.91 317 SER A N 1
ATOM 2487 C CA . SER A 1 317 ? 1.576 15.243 -11.098 1.00 54.91 317 SER A CA 1
ATOM 2488 C C . SER A 1 317 ? 2.260 13.923 -10.713 1.00 54.91 317 SER A C 1
ATOM 2490 O O . SER A 1 317 ? 2.882 13.843 -9.651 1.00 54.91 317 SER A O 1
ATOM 2492 N N . GLY A 1 318 ? 2.159 12.892 -11.553 1.00 55.25 318 GLY A N 1
ATOM 2493 C CA . GLY A 1 318 ? 2.718 11.573 -11.321 1.00 55.25 318 GLY A CA 1
ATOM 2494 C C . GLY A 1 318 ? 4.210 11.467 -11.632 1.00 55.25 318 GLY A C 1
ATOM 2495 O O . GLY A 1 318 ? 4.877 12.374 -12.141 1.00 55.25 318 GLY A O 1
ATOM 2496 N N . SER A 1 319 ? 4.757 10.299 -11.321 1.00 70.31 319 SER A N 1
ATOM 2497 C CA . SER A 1 319 ? 6.146 9.941 -11.580 1.00 70.31 319 SER A CA 1
ATOM 2498 C C . SER A 1 319 ? 6.243 8.488 -12.045 1.00 70.31 319 SER A C 1
ATOM 2500 O O . SER A 1 319 ? 5.296 7.704 -11.961 1.00 70.31 319 SER A O 1
ATOM 2502 N N . THR A 1 320 ? 7.392 8.127 -12.608 1.00 79.00 320 THR A N 1
ATOM 2503 C CA . THR A 1 320 ? 7.708 6.745 -12.963 1.00 79.00 320 THR A CA 1
ATOM 2504 C C . THR A 1 320 ? 9.012 6.324 -12.306 1.00 79.00 320 THR A C 1
ATOM 2506 O O . THR A 1 320 ? 10.064 6.895 -12.614 1.00 79.00 320 THR A O 1
ATOM 2509 N N . LEU A 1 321 ? 8.945 5.243 -11.526 1.00 82.38 321 LEU A N 1
ATOM 2510 C CA . LEU A 1 321 ? 10.120 4.577 -10.981 1.00 82.38 321 LEU A CA 1
ATOM 2511 C C . LEU A 1 321 ? 11.003 4.015 -12.100 1.00 82.38 321 LEU A C 1
ATOM 2513 O O . LEU A 1 321 ? 10.584 3.217 -12.955 1.00 82.38 321 LEU A O 1
ATOM 2517 N N . CYS A 1 322 ? 12.249 4.462 -12.095 1.00 87.56 322 CYS A N 1
ATOM 2518 C CA . CYS A 1 322 ? 13.268 4.140 -13.073 1.00 87.56 322 CYS A CA 1
ATOM 2519 C C . CYS A 1 322 ? 14.549 3.666 -12.385 1.00 87.56 322 CYS A C 1
ATOM 2521 O O . CYS A 1 322 ? 14.847 4.041 -11.259 1.00 87.56 322 CYS A O 1
ATOM 2523 N N . VAL A 1 323 ? 15.357 2.894 -13.105 1.00 90.69 323 VAL A N 1
ATOM 2524 C CA . VAL A 1 323 ? 16.752 2.643 -12.737 1.00 90.69 323 VAL A CA 1
ATOM 2525 C C . VAL A 1 323 ? 17.641 3.470 -13.649 1.00 90.69 323 VAL A C 1
ATOM 2527 O O . VAL A 1 323 ? 17.460 3.489 -14.875 1.00 90.69 323 VAL A O 1
ATOM 2530 N N . ARG A 1 324 ? 18.591 4.179 -13.048 1.00 90.81 324 ARG A N 1
ATOM 2531 C CA . ARG A 1 324 ? 19.642 4.900 -13.757 1.00 90.81 324 ARG A CA 1
ATOM 2532 C C . ARG A 1 324 ? 20.958 4.161 -13.576 1.00 90.81 324 ARG A C 1
ATOM 2534 O O . ARG A 1 324 ? 21.275 3.702 -12.482 1.00 90.81 324 ARG A O 1
ATOM 2541 N N . GLY A 1 325 ? 21.717 4.053 -14.656 1.00 86.56 325 GLY A N 1
ATOM 2542 C CA . GLY A 1 325 ? 22.998 3.365 -14.648 1.00 86.56 325 GLY A CA 1
ATOM 2543 C C . GLY A 1 325 ? 23.730 3.472 -15.977 1.00 86.56 325 GLY A C 1
ATOM 2544 O O . GLY A 1 325 ? 23.217 4.052 -16.941 1.00 86.56 325 GLY A O 1
ATOM 2545 N N . TYR A 1 326 ? 24.927 2.900 -16.037 1.00 91.19 326 TYR A N 1
ATOM 2546 C CA . TYR A 1 326 ? 25.722 2.846 -17.259 1.00 91.19 326 TYR A CA 1
ATOM 2547 C C . TYR A 1 326 ? 25.224 1.722 -18.168 1.00 91.19 326 TYR A C 1
ATOM 2549 O O . TYR A 1 326 ? 25.262 0.550 -17.794 1.00 91.19 326 TYR A O 1
ATOM 2557 N N . CYS A 1 327 ? 24.709 2.069 -19.350 1.00 94.56 327 CYS A N 1
ATOM 2558 C CA . CYS A 1 327 ? 24.201 1.093 -20.308 1.00 94.56 327 CYS A CA 1
ATOM 2559 C C . CYS A 1 327 ? 25.294 0.711 -21.298 1.00 94.56 327 CYS A C 1
ATOM 2561 O O . CYS A 1 327 ? 25.693 1.540 -22.117 1.00 94.56 327 CYS A O 1
ATOM 2563 N N . GLU A 1 328 ? 25.690 -0.557 -21.290 1.00 94.88 328 GLU A N 1
ATOM 2564 C CA . GLU A 1 328 ? 26.763 -1.072 -22.148 1.00 94.88 328 GLU A CA 1
ATOM 2565 C C . GLU A 1 328 ? 26.438 -0.920 -23.632 1.00 94.88 328 GLU A C 1
ATOM 2567 O O . GLU A 1 328 ? 27.228 -0.366 -24.385 1.00 94.88 328 GLU A O 1
ATOM 2572 N N . LEU A 1 329 ? 25.218 -1.283 -24.045 1.00 91.31 329 LEU A N 1
ATOM 2573 C CA . LEU A 1 329 ? 24.804 -1.177 -25.450 1.00 91.31 329 LEU A CA 1
ATOM 2574 C C . LEU A 1 329 ? 24.892 0.258 -25.999 1.00 91.31 329 LEU A C 1
ATOM 2576 O O . LEU A 1 329 ? 24.995 0.464 -27.205 1.00 91.31 329 LEU A O 1
ATOM 2580 N N . ARG A 1 330 ? 24.757 1.270 -25.138 1.00 89.00 330 ARG A N 1
ATOM 2581 C CA . ARG A 1 330 ? 24.811 2.683 -25.545 1.00 89.00 330 ARG A CA 1
ATOM 2582 C C . ARG A 1 330 ? 26.123 3.361 -25.172 1.00 89.00 330 ARG A C 1
ATOM 2584 O O . ARG A 1 330 ? 26.311 4.497 -25.591 1.00 89.00 330 ARG A O 1
ATOM 2591 N N . ASN A 1 331 ? 26.974 2.682 -24.408 1.00 91.25 331 ASN A N 1
ATOM 2592 C CA . ASN A 1 331 ? 28.242 3.173 -23.890 1.00 91.25 331 ASN A CA 1
ATOM 2593 C C . ASN A 1 331 ? 28.126 4.508 -23.124 1.00 91.25 331 ASN A C 1
ATOM 2595 O O . ASN A 1 331 ? 28.869 5.455 -23.366 1.00 91.25 331 ASN A O 1
ATOM 2599 N N . THR A 1 332 ? 27.102 4.642 -22.273 1.00 86.88 332 THR A N 1
ATOM 2600 C CA . THR A 1 332 ? 26.783 5.906 -21.581 1.00 86.88 332 THR A CA 1
ATOM 2601 C C . THR A 1 332 ? 25.697 5.709 -20.518 1.00 86.88 332 THR A C 1
ATOM 2603 O O . THR A 1 332 ? 24.948 4.726 -20.544 1.00 86.88 332 THR A O 1
ATOM 2606 N N . GLU A 1 333 ? 25.553 6.675 -19.609 1.00 88.50 333 GLU A N 1
ATOM 2607 C CA . GLU A 1 333 ? 24.463 6.687 -18.636 1.00 88.50 333 GLU A CA 1
ATOM 2608 C C . GLU A 1 333 ? 23.088 6.763 -19.310 1.00 88.50 333 GLU A C 1
ATOM 2610 O O . GLU A 1 333 ? 22.830 7.566 -20.219 1.00 88.50 333 GLU A O 1
ATOM 2615 N N . ARG A 1 334 ? 22.168 5.926 -18.833 1.00 91.44 334 ARG A N 1
ATOM 2616 C CA . ARG A 1 334 ? 20.783 5.873 -19.292 1.00 91.44 334 ARG A CA 1
ATOM 2617 C C . ARG A 1 334 ? 19.844 5.599 -18.126 1.00 91.44 334 ARG A C 1
ATOM 2619 O O . ARG A 1 334 ? 20.208 4.963 -17.142 1.00 91.44 334 ARG A O 1
ATOM 2626 N N . THR A 1 335 ? 18.614 6.064 -18.293 1.00 92.19 335 THR A N 1
ATOM 2627 C CA . THR A 1 335 ? 17.508 5.842 -17.364 1.00 92.19 335 THR A CA 1
ATOM 2628 C C . THR A 1 335 ? 16.474 4.949 -18.035 1.00 92.19 335 THR A C 1
ATOM 2630 O O . THR A 1 335 ? 16.079 5.200 -19.179 1.00 92.19 335 THR A O 1
ATOM 2633 N N . PHE A 1 336 ? 16.038 3.906 -17.335 1.00 93.12 336 PHE A N 1
ATOM 2634 C CA . PHE A 1 336 ? 15.083 2.923 -17.834 1.00 93.12 336 PHE A CA 1
ATOM 2635 C C . PHE A 1 336 ? 13.905 2.801 -16.875 1.00 93.12 336 PHE A C 1
ATOM 2637 O O . PHE A 1 336 ? 14.091 2.521 -15.695 1.00 93.12 336 PHE A O 1
ATOM 2644 N N . ALA A 1 337 ? 12.690 2.973 -17.391 1.00 90.12 337 ALA A N 1
ATOM 2645 C CA . ALA A 1 337 ? 11.476 2.822 -16.597 1.00 90.12 337 ALA A CA 1
ATOM 2646 C C . ALA A 1 337 ? 11.232 1.348 -16.268 1.00 90.12 337 ALA A C 1
ATOM 2648 O O . ALA A 1 337 ? 11.105 0.526 -17.183 1.00 90.12 337 ALA A O 1
ATOM 2649 N N . LEU A 1 338 ? 11.097 1.014 -14.983 1.00 89.31 338 LEU A N 1
ATOM 2650 C CA . LEU A 1 338 ? 10.963 -0.379 -14.544 1.00 89.31 338 LEU A CA 1
ATOM 2651 C C . LEU A 1 338 ? 9.730 -1.048 -15.151 1.00 89.31 338 LEU A C 1
ATOM 2653 O O . LEU A 1 338 ? 9.820 -2.188 -15.600 1.00 89.31 338 LEU A O 1
ATOM 2657 N N . LYS A 1 339 ? 8.619 -0.309 -15.284 1.00 83.25 339 LYS A N 1
ATOM 2658 C CA . LYS A 1 339 ? 7.365 -0.780 -15.907 1.00 83.25 339 LYS A CA 1
ATOM 2659 C C . LYS A 1 339 ? 7.497 -1.245 -17.367 1.00 83.25 339 LYS A C 1
ATOM 2661 O O . LYS A 1 339 ? 6.578 -1.846 -17.909 1.00 83.25 339 LYS A O 1
ATOM 2666 N N . ARG A 1 340 ? 8.619 -0.938 -18.035 1.00 89.38 340 ARG A N 1
ATOM 2667 C CA . ARG A 1 340 ? 8.899 -1.301 -19.441 1.00 89.38 340 ARG A CA 1
ATOM 2668 C C . ARG A 1 340 ? 9.905 -2.444 -19.589 1.00 89.38 340 ARG A C 1
ATOM 2670 O O . ARG A 1 340 ? 10.242 -2.800 -20.719 1.00 89.38 340 ARG A O 1
ATOM 2677 N N . MET A 1 341 ? 10.405 -2.985 -18.480 1.00 92.19 341 MET A N 1
ATOM 2678 C CA . MET A 1 341 ? 11.353 -4.098 -18.498 1.00 92.19 341 MET A CA 1
ATOM 2679 C C . MET A 1 341 ? 10.633 -5.452 -18.562 1.00 92.19 341 MET A C 1
ATOM 2681 O O . MET A 1 341 ? 9.507 -5.599 -18.074 1.00 92.19 341 MET A O 1
ATOM 2685 N N . LYS A 1 342 ? 11.300 -6.457 -19.124 1.00 90.44 342 LYS A N 1
ATOM 2686 C CA . LYS A 1 342 ? 10.926 -7.875 -19.035 1.00 90.44 342 LYS A CA 1
ATOM 2687 C C . LYS A 1 342 ? 12.173 -8.729 -18.802 1.00 90.44 342 LYS A C 1
ATOM 2689 O O . LYS A 1 342 ? 13.273 -8.303 -19.147 1.00 90.44 342 LYS A O 1
ATOM 2694 N N . GLY A 1 343 ? 11.984 -9.901 -18.192 1.00 89.69 343 GLY A N 1
ATOM 2695 C CA . GLY A 1 343 ? 13.039 -10.905 -18.017 1.00 89.69 343 GLY A CA 1
ATOM 2696 C C . GLY A 1 343 ? 14.305 -10.383 -17.332 1.00 89.69 343 GLY A C 1
ATOM 2697 O O . GLY A 1 343 ? 15.398 -10.649 -17.825 1.00 89.69 343 GLY A O 1
ATOM 2698 N N . LEU A 1 344 ? 14.164 -9.590 -16.261 1.00 94.56 344 LEU A N 1
ATOM 2699 C CA . LEU A 1 344 ? 15.319 -9.077 -15.523 1.00 94.56 344 LEU A CA 1
ATOM 2700 C C . LEU A 1 344 ? 16.075 -10.231 -14.850 1.00 94.56 344 LEU A C 1
ATOM 2702 O O . LEU A 1 344 ? 15.455 -11.104 -14.250 1.00 94.56 344 LEU A O 1
ATOM 2706 N N . LYS A 1 345 ? 17.403 -10.218 -14.971 1.00 94.56 345 LYS A N 1
ATOM 2707 C CA . LYS A 1 345 ? 18.338 -11.127 -14.305 1.00 94.56 345 LYS A CA 1
ATOM 2708 C C . LYS A 1 345 ? 19.516 -10.324 -13.760 1.00 94.56 345 LYS A C 1
ATOM 2710 O O . LYS A 1 345 ? 20.041 -9.465 -14.473 1.00 94.56 345 LYS A O 1
AT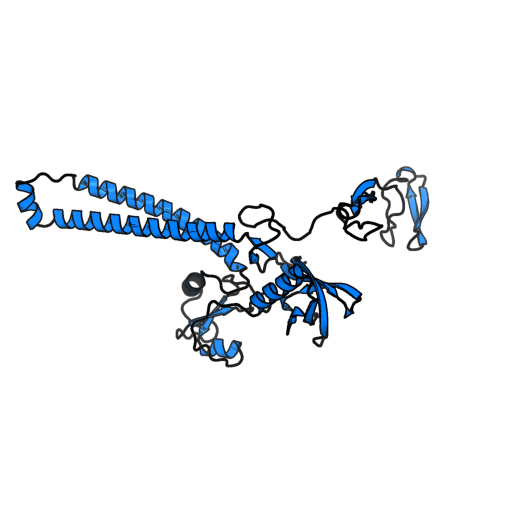OM 2715 N N . VAL A 1 346 ? 19.928 -10.609 -12.531 1.00 91.69 346 VAL A N 1
ATOM 2716 C CA . VAL A 1 346 ? 21.193 -10.116 -11.969 1.00 91.69 346 VAL A CA 1
ATOM 2717 C C . VAL A 1 346 ? 22.325 -11.014 -12.482 1.00 91.69 346 VAL A C 1
ATOM 2719 O O . VAL A 1 346 ? 22.124 -12.222 -12.610 1.00 91.69 346 VAL A O 1
ATOM 2722 N N . LEU A 1 347 ? 23.458 -10.415 -12.856 1.00 90.25 347 LEU A N 1
ATOM 2723 C CA . LEU A 1 347 ? 24.635 -11.079 -13.428 1.00 90.25 347 LEU A CA 1
ATOM 2724 C C . LEU A 1 347 ? 25.842 -11.011 -12.496 1.00 90.25 347 LEU A C 1
ATOM 2726 O O . LEU A 1 347 ? 26.055 -9.934 -11.886 1.00 90.25 347 LEU A O 1
#

Secondary structure (DSSP, 8-state):
--EEEEE-TTT--EEEEEGGGTTS-EE-TTT--EEE-PPPEEEEE-TTT--EEEEEGGGGGGT-B-TTT--B-S---SS--BBTTT-SB-SSSEE-TTS-EE-HHHHHHHHHHHHHHHHHHHHHHHHHHHHHHHHHHHHSHHHHHHGGGS--SS-HHHHHHHHHHHHHHHHHHHHHHHHHHHHHHHHHTT-SS--TTHHHHHHHHHHHH-SS-TTT---SSEEEEESS-GGGT--SSGGGEEEEEHHHHHHHTTS----S-------HHHHHHHHHHHHHHTT--EEEEE--TT-SS-EEEEEEEEEEEEEE-SSSS-EEEEEEEEEGGGTEEEEEEGGGEEEEEE-

Radius of gyration: 31.71 Å; chains: 1; bounding box: 76×76×90 Å

pLDDT: mean 79.37, std 14.85, range [32.41, 98.62]

Foldseek 3Di:
DDWDWFQDPPPRDTDTGHPVCAQPFDADPPPRHTGHHDADWDWAQDPPPRDIDIGGPVCQQVQPADPPPRHTGHHDDPQQLAAPQPRDGHPDAFAFQQRHHHHPVSLVVLVVLLVVLVVLLVVLVVVLVVLVVVLVVCPDPVNVVVCVPPPDPDDNVVSVVVSVVSVVVSVVSVVVSVVSVVVNVVRQQGGLFNDPCNVVLVVVQCVPVNQAAPPPRHNAQWDKDFCQDSLLSHTPDSVRIGIHHQVVRCVVVPNDHPPDDPPSDDDPRRVLVVLLVVLQVVQWKKWWWFDDPPRPDTDIWIWRFNDWHWAADPPDRGTFTWTWGQIPVVRGIDIGGSSGIDDMDTD

Sequence (347 aa):
MSSTIITCKFCGTKNRIPLDRIGQRAKCGSCGQFISGEMPSTIITCKFCGTKNRIPLDRINQRAKCGSCGQFISGTAGSSDLCSLCQGNASKGVHLSNGRIVHESCLKSLQDRKEEIEAKIIGKQREINHIQQEIEKRNSIAFKVKSLFSKPLSEVKELHDSISQIRSDIEGLSSQLTRTKQKLFSIYDFFLSYPPDWDERRGLLVSTKGNHCSNCGSASRLHVHHIKPLSKGGSNELSNLELLCETCHSDEHGGKEFSGEFSHNETAFSKRVQDIRYAINDGKRIKFEYRKPTDKCFKQRTLHPAMLIDVKHHRDSGSTLCVRGYCELRNTERTFALKRMKGLKVL